Protein AF-A0A0G0T907-F1 (afdb_monomer_lite)

Secondary structure (DSSP, 8-state):
-PPPHHHHHHHHHHHHHHTSHHHHHHHHHHHHT-----HHHHHHHHHHHHTTT-------GGGS-SSS--EEEE----HHHHHHHHHHHHHHHHHHSSPPEEEEEESSPEEEEETTEEEEPTTHHHHHHHHHHHTTTTEEEE---TTSTTHHHHHHHHHHHHHHHHHTT-EEEE-S--PEEETTEEEHHHHHHSTHHHHHHHHHHTT--EEEE--

Organism: NCBI:txid1618562

Radius of gyration: 17.41 Å; chains: 1; bounding box: 42×45×50 Å

pLDDT: mean 77.8, std 14.76, range [32.72, 93.94]

InterPro domains:
  IPR002123 Phospholipid/glycerol acyltransferase [PF01553] (55-215)

Foldseek 3Di:
DDDPPVVVCVVVVVVLVVVQVLSVVLVVCLVVLHFDDALLVSLVSSCVSSVVPDDDDFPPLVVQDAQFAFEEEEADDDPVNVVNNVSVVQNSNVVSYVAGAAEEDEQADWDPPDVPQTDGDPPRNVSSVSVCRNNVVRYQYAHDHPPDPCHPVSNVVSVVVCVVSNVVRHYYYYYQPQQDDDPNHRDPVNSLCTDPNVVVVVRVVVVGDYHYGYD

Structure (mmCIF, N/CA/C/O backbone):
data_AF-A0A0G0T907-F1
#
_entry.id   AF-A0A0G0T907-F1
#
loop_
_atom_site.group_PDB
_atom_site.id
_atom_site.type_symbol
_atom_site.label_atom_id
_atom_site.label_alt_id
_atom_site.label_comp_id
_atom_site.label_asym_id
_atom_site.label_entity_id
_atom_site.label_seq_id
_atom_site.pdbx_PDB_ins_code
_atom_site.Cartn_x
_atom_site.Cartn_y
_atom_site.Cartn_z
_atom_site.occupancy
_atom_site.B_iso_or_equiv
_atom_site.auth_seq_id
_atom_site.auth_comp_id
_atom_site.auth_asym_id
_atom_site.auth_atom_id
_atom_site.pdbx_PDB_model_num
ATOM 1 N N . MET A 1 1 ? 0.680 1.982 -31.518 1.00 34.12 1 MET A N 1
ATOM 2 C CA . MET A 1 1 ? 0.062 1.130 -30.479 1.00 34.12 1 MET A CA 1
ATOM 3 C C . MET A 1 1 ? -1.134 1.874 -29.913 1.00 34.12 1 MET A C 1
ATOM 5 O O . MET A 1 1 ? -0.950 3.032 -29.550 1.00 34.12 1 MET A O 1
ATOM 9 N N . PRO A 1 2 ? -2.342 1.293 -29.895 1.00 32.72 2 PRO A N 1
ATOM 10 C CA . PRO A 1 2 ? -3.467 1.926 -29.219 1.00 32.72 2 PRO A CA 1
ATOM 11 C C . PRO A 1 2 ? -3.170 1.978 -27.713 1.00 32.72 2 PRO A C 1
ATOM 13 O O . PRO A 1 2 ? -2.747 0.982 -27.131 1.00 32.72 2 PRO A O 1
ATOM 16 N N . LEU A 1 3 ? -3.332 3.157 -27.109 1.00 33.41 3 LEU A N 1
ATOM 17 C CA . LEU A 1 3 ? -3.261 3.349 -25.657 1.00 33.41 3 LEU A CA 1
ATOM 18 C C . LEU A 1 3 ? -4.287 2.426 -24.980 1.00 33.41 3 LEU A C 1
ATOM 20 O O . LEU A 1 3 ? -5.381 2.243 -25.527 1.00 33.41 3 LEU A O 1
ATOM 24 N N . SER A 1 4 ? -3.938 1.838 -23.828 1.00 41.56 4 SER A N 1
ATOM 25 C CA . SER A 1 4 ? -4.842 0.919 -23.128 1.00 41.56 4 SER A CA 1
ATOM 26 C C . SER A 1 4 ? -6.176 1.616 -22.800 1.00 41.56 4 SER A C 1
ATOM 28 O O . SER A 1 4 ? -6.207 2.845 -22.649 1.00 41.56 4 SER A O 1
ATOM 30 N N . PRO A 1 5 ? -7.297 0.876 -22.729 1.00 47.75 5 PRO A N 1
ATOM 31 C CA . PRO A 1 5 ? -8.611 1.449 -22.442 1.00 47.75 5 PRO A CA 1
ATOM 32 C C . PRO A 1 5 ? -8.628 2.308 -21.171 1.00 47.75 5 PRO A C 1
ATOM 34 O O . PRO A 1 5 ? -9.303 3.336 -21.157 1.00 47.75 5 PRO A O 1
ATOM 37 N N . GLU A 1 6 ? -7.824 1.960 -20.159 1.00 42.72 6 GLU A N 1
ATOM 38 C CA . GLU A 1 6 ? -7.712 2.728 -18.915 1.00 42.72 6 GLU A CA 1
ATOM 39 C C . GLU A 1 6 ? -7.133 4.135 -19.132 1.00 42.72 6 GLU A C 1
ATOM 41 O O . GLU A 1 6 ? -7.481 5.070 -18.420 1.00 42.72 6 GLU A O 1
ATOM 46 N N . ILE A 1 7 ? -6.292 4.345 -20.150 1.00 46.47 7 ILE A N 1
ATOM 47 C CA . ILE A 1 7 ? -5.737 5.675 -20.447 1.00 46.47 7 ILE A CA 1
ATOM 48 C C . ILE A 1 7 ? -6.830 6.622 -20.959 1.00 46.47 7 ILE A C 1
ATOM 50 O O . ILE A 1 7 ? -6.779 7.827 -20.707 1.00 46.47 7 ILE A O 1
ATOM 54 N N . LYS A 1 8 ? -7.861 6.090 -21.628 1.00 47.00 8 LYS A N 1
ATOM 55 C CA . LYS A 1 8 ? -9.007 6.884 -22.099 1.00 47.00 8 LYS A CA 1
ATOM 56 C C . LYS A 1 8 ? -9.921 7.332 -20.959 1.00 47.00 8 LYS A C 1
ATOM 58 O O . LYS A 1 8 ? -10.612 8.333 -21.119 1.00 47.00 8 LYS A O 1
ATOM 63 N N . THR A 1 9 ? -9.912 6.631 -19.824 1.00 51.56 9 THR A N 1
ATOM 64 C CA . THR A 1 9 ? -10.692 6.981 -18.627 1.00 51.56 9 THR A CA 1
ATOM 65 C C . THR A 1 9 ? -9.921 7.879 -17.661 1.00 51.56 9 THR A C 1
ATOM 67 O O . THR A 1 9 ? -10.526 8.463 -16.766 1.00 51.56 9 THR A O 1
ATOM 70 N N . ILE A 1 10 ? -8.607 8.067 -17.852 1.00 51.22 10 ILE A N 1
ATOM 71 C CA . ILE A 1 10 ? -7.800 8.984 -17.029 1.00 51.22 10 ILE A CA 1
ATOM 72 C C . ILE A 1 10 ? -8.405 10.397 -16.989 1.00 51.22 10 ILE A C 1
ATOM 74 O O . ILE A 1 10 ? -8.544 10.923 -15.889 1.00 51.22 10 ILE A O 1
ATOM 78 N N . PRO A 1 11 ? -8.828 11.026 -18.105 1.00 50.7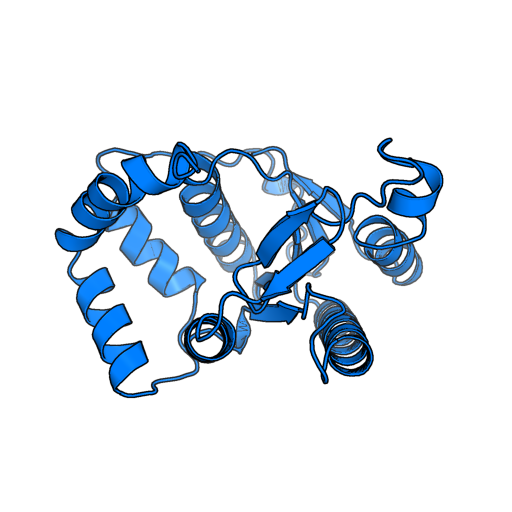5 11 PRO A N 1
ATOM 79 C CA . PRO A 1 11 ? -9.430 12.356 -18.050 1.00 50.75 11 PRO A CA 1
ATOM 80 C C . PRO A 1 11 ? -10.728 12.410 -17.236 1.00 50.75 11 PRO A C 1
ATOM 82 O O . PRO A 1 11 ? -10.938 13.389 -16.528 1.00 50.75 11 PRO A O 1
ATOM 85 N N . SER A 1 12 ? -11.580 11.378 -17.288 1.00 54.69 12 SER A N 1
ATOM 86 C CA . SER A 1 12 ? -12.822 11.325 -16.501 1.00 54.69 12 SER A CA 1
ATOM 87 C C . SER A 1 12 ? -12.565 11.018 -15.027 1.00 54.69 12 SER A C 1
ATOM 89 O O . SER A 1 12 ? -13.182 11.642 -14.168 1.00 54.69 12 SER A O 1
ATOM 91 N N . MET A 1 13 ? -11.615 10.126 -14.718 1.00 50.38 13 MET A N 1
ATOM 92 C CA . MET A 1 13 ? -11.140 9.907 -13.349 1.00 50.38 13 MET A CA 1
ATOM 93 C C . MET A 1 13 ? -10.575 11.213 -12.786 1.00 50.38 13 MET A C 1
ATOM 95 O O . MET A 1 13 ? -11.031 11.676 -11.745 1.00 50.38 13 MET A O 1
ATOM 99 N N . ILE A 1 14 ? -9.652 11.863 -13.508 1.00 52.97 14 ILE A N 1
ATOM 100 C CA . ILE A 1 14 ? -9.076 13.155 -13.120 1.00 52.97 14 ILE A CA 1
ATOM 101 C C . ILE A 1 14 ? -10.182 14.190 -12.938 1.00 52.97 14 ILE A C 1
ATOM 103 O O . ILE A 1 14 ? -10.171 14.839 -11.908 1.00 52.97 14 ILE A O 1
ATOM 107 N N . ALA A 1 15 ? -11.149 14.312 -13.856 1.00 55.09 15 ALA A N 1
ATOM 108 C CA . ALA A 1 15 ? -12.265 15.258 -13.749 1.00 55.09 15 ALA A CA 1
ATOM 109 C C . ALA A 1 15 ? -13.140 15.038 -12.500 1.00 55.09 15 ALA A C 1
ATOM 111 O O . ALA A 1 15 ? -13.595 16.010 -11.890 1.00 55.09 15 ALA A O 1
ATOM 112 N N . ASN A 1 16 ? -13.347 13.781 -12.096 1.00 50.75 16 ASN A N 1
ATOM 113 C CA . ASN A 1 16 ? -14.024 13.443 -10.841 1.00 50.75 16 ASN A CA 1
ATOM 114 C C . ASN A 1 16 ? -13.186 13.856 -9.618 1.00 50.75 16 ASN A C 1
ATOM 116 O O . ASN A 1 16 ? -13.746 14.300 -8.618 1.00 50.75 16 ASN A O 1
ATOM 120 N N . PHE A 1 17 ? -11.856 13.791 -9.721 1.00 48.91 17 PHE A N 1
ATOM 121 C CA . PHE A 1 17 ? -10.921 14.253 -8.694 1.00 48.91 17 PHE A CA 1
ATOM 122 C C . PHE A 1 17 ? -10.687 15.786 -8.709 1.00 48.91 17 PHE A C 1
ATOM 124 O O . PHE A 1 17 ? -10.488 16.378 -7.657 1.00 48.91 17 PHE A O 1
ATOM 131 N N . THR A 1 18 ? -10.773 16.505 -9.836 1.00 47.31 18 THR A N 1
ATOM 132 C CA . THR A 1 18 ? -10.508 17.964 -9.883 1.00 47.31 18 THR A CA 1
ATOM 133 C C . THR A 1 18 ? -11.593 18.817 -9.227 1.00 47.31 18 THR A C 1
ATOM 135 O O . THR A 1 18 ? -11.327 19.966 -8.884 1.00 47.31 18 THR A O 1
ATOM 138 N N . ARG A 1 19 ? -12.808 18.287 -9.026 1.00 52.12 19 ARG A N 1
ATOM 139 C CA . ARG A 1 19 ? -13.873 18.968 -8.259 1.00 52.12 19 ARG A CA 1
ATOM 140 C C . ARG A 1 19 ? -13.694 18.851 -6.739 1.00 52.12 19 ARG A C 1
ATOM 142 O O . ARG A 1 19 ? -14.415 19.511 -5.993 1.00 52.12 19 ARG A O 1
ATOM 149 N N . ALA A 1 20 ? -12.735 18.043 -6.301 1.00 52.41 20 ALA A N 1
ATOM 150 C CA . ALA A 1 20 ? -12.392 17.768 -4.917 1.00 52.41 20 ALA A CA 1
ATOM 151 C C . ALA A 1 20 ? -11.194 18.645 -4.503 1.00 52.41 20 ALA A C 1
ATOM 153 O O . ALA A 1 20 ? -10.086 18.502 -5.024 1.00 52.41 20 ALA A O 1
ATOM 154 N N . GLY A 1 21 ? -11.395 19.587 -3.576 1.00 64.56 21 GLY A N 1
ATOM 155 C CA . GLY A 1 21 ? -10.334 20.492 -3.107 1.00 64.56 21 GLY A CA 1
ATOM 156 C C . GLY A 1 21 ? -9.110 19.751 -2.550 1.00 64.56 21 GLY A C 1
ATOM 157 O O . GLY A 1 21 ? -7.987 20.256 -2.628 1.00 64.56 21 GLY A O 1
ATOM 158 N N . LEU A 1 22 ? -9.301 18.516 -2.071 1.00 75.81 22 LEU A N 1
ATOM 159 C CA . LEU A 1 22 ? -8.224 17.655 -1.601 1.00 75.81 22 LEU A CA 1
ATOM 160 C C . LEU A 1 22 ? -7.278 17.205 -2.720 1.00 75.81 22 LEU A C 1
ATOM 162 O O . LEU A 1 22 ? -6.080 17.123 -2.487 1.00 75.81 22 LEU A O 1
ATOM 166 N N . THR A 1 23 ? -7.737 16.971 -3.951 1.00 73.75 23 THR A N 1
ATOM 167 C CA . THR A 1 23 ? -6.822 16.591 -5.043 1.00 73.75 23 THR A CA 1
ATOM 168 C C . THR A 1 23 ? -5.821 17.705 -5.341 1.00 73.75 23 THR A C 1
ATOM 170 O O . THR A 1 23 ? -4.632 17.434 -5.512 1.00 73.75 23 THR A O 1
ATOM 173 N N . PHE A 1 24 ? -6.265 18.964 -5.327 1.00 76.88 24 PHE A N 1
ATOM 174 C CA . PHE A 1 24 ? -5.368 20.110 -5.475 1.00 76.88 24 PHE A CA 1
ATOM 175 C C . PHE A 1 24 ? -4.410 20.242 -4.281 1.00 76.88 24 PHE A C 1
ATOM 177 O O . PHE A 1 24 ? -3.219 20.487 -4.469 1.00 76.88 24 PHE A O 1
ATOM 184 N N . GLU A 1 25 ? -4.894 20.010 -3.056 1.00 83.56 25 GLU A N 1
ATOM 185 C CA . GLU A 1 25 ? -4.054 19.957 -1.852 1.00 83.56 25 GLU A CA 1
ATOM 186 C C . GLU A 1 25 ? -2.967 18.874 -1.964 1.00 83.56 25 GLU A C 1
ATOM 188 O O . GLU A 1 25 ? -1.803 19.155 -1.688 1.00 83.56 25 GLU A O 1
ATOM 193 N N . LEU A 1 26 ? -3.312 17.671 -2.436 1.00 84.44 26 LEU A N 1
ATOM 194 C CA . LEU A 1 26 ? -2.370 16.567 -2.637 1.00 84.44 26 LEU A CA 1
ATOM 195 C C . LEU A 1 26 ? -1.340 16.886 -3.723 1.00 84.44 26 LEU A C 1
ATOM 197 O O . LEU A 1 26 ? -0.150 16.648 -3.525 1.00 84.44 26 LEU A O 1
ATOM 201 N N . ILE A 1 27 ? -1.756 17.475 -4.847 1.00 82.81 27 ILE A N 1
ATOM 202 C CA . ILE A 1 27 ? -0.834 17.915 -5.906 1.00 82.81 27 ILE A CA 1
ATOM 203 C C . ILE A 1 27 ? 0.139 18.974 -5.371 1.00 82.81 27 ILE A C 1
ATOM 205 O O . ILE A 1 27 ? 1.349 18.891 -5.611 1.00 82.81 27 ILE A O 1
ATOM 209 N N . ASN A 1 28 ? -0.357 19.944 -4.601 1.00 83.62 28 ASN A N 1
ATOM 210 C CA . ASN A 1 28 ? 0.485 20.958 -3.969 1.00 83.62 28 ASN A CA 1
ATOM 211 C C . ASN A 1 28 ? 1.437 20.343 -2.943 1.00 83.62 28 ASN A C 1
ATOM 213 O O . ASN A 1 28 ? 2.614 20.694 -2.923 1.00 83.62 28 ASN A O 1
ATOM 217 N N . ALA A 1 29 ? 0.967 19.388 -2.143 1.00 86.44 29 ALA A N 1
ATOM 218 C CA . ALA A 1 29 ? 1.785 18.667 -1.178 1.00 86.44 29 ALA A CA 1
ATOM 219 C C . ALA A 1 29 ? 2.931 17.906 -1.863 1.00 86.44 29 ALA A C 1
ATOM 221 O O . ALA A 1 29 ? 4.090 18.026 -1.461 1.00 86.44 29 ALA A O 1
ATOM 222 N N . LEU A 1 30 ? 2.643 17.210 -2.970 1.00 85.31 30 LEU A N 1
ATOM 223 C CA . LEU A 1 30 ? 3.655 16.544 -3.799 1.00 85.31 30 LEU A CA 1
ATOM 224 C C . LEU A 1 30 ? 4.658 17.532 -4.410 1.00 85.31 30 LEU A C 1
ATOM 226 O O . LEU A 1 30 ? 5.846 17.219 -4.522 1.00 85.31 30 LEU A O 1
ATOM 230 N N . THR A 1 31 ? 4.190 18.719 -4.802 1.00 84.38 31 THR A N 1
ATOM 231 C CA . THR A 1 31 ? 5.023 19.781 -5.386 1.00 84.38 31 THR A CA 1
ATOM 232 C C . THR A 1 31 ? 5.945 20.409 -4.340 1.00 84.38 31 THR A C 1
ATOM 234 O O . THR A 1 31 ? 7.120 20.639 -4.622 1.00 84.38 31 THR A O 1
ATOM 237 N N . ARG A 1 32 ? 5.442 20.613 -3.115 1.00 88.19 32 ARG A N 1
ATOM 238 C CA . ARG A 1 32 ? 6.190 21.135 -1.959 1.00 88.19 32 ARG A CA 1
ATOM 239 C C . ARG A 1 32 ? 7.096 20.097 -1.291 1.00 88.19 32 ARG A C 1
ATOM 241 O O . ARG A 1 32 ? 7.931 20.467 -0.473 1.00 88.19 32 ARG A O 1
ATOM 248 N N . GLY A 1 33 ? 6.961 18.816 -1.642 1.00 86.94 33 GLY A N 1
ATOM 249 C CA . GLY A 1 33 ? 7.741 17.734 -1.038 1.00 86.94 33 GLY A CA 1
ATOM 250 C C . GLY A 1 33 ? 7.315 17.405 0.394 1.00 86.94 33 GLY A C 1
ATOM 251 O O . GLY A 1 33 ? 8.146 16.981 1.193 1.00 86.94 33 GLY A O 1
ATOM 252 N N . GLU A 1 34 ? 6.038 17.611 0.723 1.00 91.19 34 GLU A N 1
ATOM 253 C CA . GLU A 1 34 ? 5.469 17.213 2.012 1.00 91.19 34 GLU A CA 1
ATOM 254 C C . GLU A 1 34 ? 5.563 15.695 2.222 1.00 91.19 34 GLU A C 1
ATOM 256 O O . GLU A 1 34 ? 5.576 14.907 1.273 1.00 91.19 34 GLU A O 1
ATOM 261 N N . THR A 1 35 ? 5.615 15.274 3.486 1.00 93.12 35 THR A N 1
ATOM 262 C CA . THR A 1 35 ? 5.718 13.859 3.865 1.00 93.12 35 THR A CA 1
ATOM 263 C C . THR A 1 35 ? 4.903 13.562 5.117 1.00 93.12 35 THR A C 1
ATOM 265 O O . THR A 1 35 ? 4.603 14.457 5.905 1.00 93.12 35 THR A O 1
ATOM 268 N N . GLY A 1 36 ? 4.568 12.288 5.324 1.00 89.94 36 GLY A N 1
ATOM 269 C CA . GLY A 1 36 ? 4.009 11.805 6.590 1.00 89.94 36 GLY A CA 1
ATOM 270 C C . GLY A 1 36 ? 2.524 12.064 6.807 1.00 89.94 36 GLY A C 1
ATOM 271 O O . GLY A 1 36 ? 2.073 11.985 7.954 1.00 89.94 36 GLY A O 1
ATOM 272 N N . ARG A 1 37 ? 1.780 12.328 5.729 1.00 92.25 37 ARG A N 1
ATOM 273 C CA . ARG A 1 37 ? 0.316 12.356 5.735 1.00 92.25 37 ARG A CA 1
ATOM 274 C C . ARG A 1 37 ? -0.241 10.975 6.074 1.00 92.25 37 ARG A C 1
ATOM 276 O O . ARG A 1 37 ? 0.422 9.950 5.897 1.00 92.25 37 ARG A O 1
ATOM 283 N N . ASP A 1 38 ? -1.469 10.969 6.571 1.00 90.88 38 ASP A N 1
ATOM 284 C CA . ASP A 1 38 ? -2.192 9.760 6.942 1.00 90.88 38 ASP A CA 1
ATOM 285 C C . ASP A 1 38 ? -3.177 9.387 5.833 1.00 90.88 38 ASP A C 1
ATOM 287 O O . ASP A 1 38 ? -4.093 10.145 5.509 1.00 90.88 38 ASP A O 1
ATOM 291 N N . MET A 1 39 ? -2.969 8.215 5.234 1.00 90.69 39 MET A N 1
ATOM 292 C CA . MET A 1 39 ? -3.758 7.771 4.086 1.00 90.69 39 MET A CA 1
ATOM 293 C C . MET A 1 39 ? -5.226 7.517 4.435 1.00 90.69 39 MET A C 1
ATOM 295 O O . MET A 1 39 ? -6.089 7.701 3.582 1.00 90.69 39 MET A O 1
ATOM 299 N N . ALA A 1 40 ? -5.530 7.107 5.667 1.00 89.38 40 ALA A N 1
ATOM 300 C CA . ALA A 1 40 ? -6.906 6.860 6.075 1.00 89.38 40 ALA A CA 1
ATOM 301 C C . ALA A 1 40 ? -7.654 8.178 6.330 1.00 89.38 40 ALA A C 1
ATOM 303 O O . ALA A 1 40 ? -8.812 8.286 5.940 1.00 89.38 40 ALA A O 1
ATOM 304 N N . GLU A 1 41 ? -7.007 9.197 6.909 1.00 89.94 41 GLU A N 1
ATOM 305 C CA . GLU A 1 41 ? -7.614 10.534 7.043 1.00 89.94 41 GLU A CA 1
ATOM 306 C C . GLU A 1 41 ? -7.881 11.179 5.680 1.00 89.94 41 GLU A C 1
ATOM 308 O O . GLU A 1 41 ? -8.991 11.648 5.416 1.00 89.94 41 GLU A O 1
ATOM 313 N N . ASP A 1 42 ? -6.890 11.156 4.785 1.00 90.00 42 ASP A N 1
ATOM 314 C CA . ASP A 1 42 ? -7.080 11.651 3.421 1.00 90.00 42 ASP A CA 1
ATOM 315 C C . ASP A 1 42 ? -8.123 10.807 2.673 1.00 90.00 42 ASP A C 1
ATOM 317 O O . ASP A 1 42 ? -8.958 11.355 1.959 1.00 90.00 42 ASP A O 1
ATOM 321 N N . GLY A 1 43 ? -8.159 9.492 2.903 1.00 87.88 43 GLY A N 1
ATOM 322 C CA . GLY A 1 43 ? -9.184 8.591 2.384 1.00 87.88 43 GLY A CA 1
ATOM 323 C C . GLY A 1 43 ? -10.596 8.966 2.837 1.00 87.88 43 GLY A C 1
ATOM 324 O O . GLY A 1 43 ? -11.493 9.033 2.000 1.00 87.88 43 GLY A O 1
ATOM 325 N N . LYS A 1 44 ? -10.813 9.270 4.128 1.00 87.12 44 LYS A N 1
ATOM 326 C CA . LYS A 1 44 ? -12.122 9.714 4.658 1.00 87.12 44 LYS A CA 1
ATOM 327 C C . LYS A 1 44 ? -12.604 10.972 3.944 1.00 87.12 44 LYS A C 1
ATOM 329 O O . LYS A 1 44 ? -13.770 11.064 3.560 1.00 87.12 44 LYS A O 1
ATOM 334 N N . ARG A 1 45 ? -11.699 11.935 3.752 1.00 86.12 45 ARG A N 1
ATOM 335 C CA . ARG A 1 45 ? -11.984 13.190 3.046 1.00 86.12 45 ARG A CA 1
ATOM 336 C C . ARG A 1 45 ? -12.288 12.938 1.566 1.00 86.12 45 ARG A C 1
ATOM 338 O O . ARG A 1 45 ? -13.331 13.384 1.095 1.00 86.12 45 ARG A O 1
ATOM 345 N N . LEU A 1 46 ? -11.448 12.162 0.874 1.00 81.12 46 LEU A N 1
ATOM 346 C CA . LEU A 1 46 ? -11.648 11.788 -0.531 1.00 81.12 46 LEU A CA 1
ATOM 347 C C . LEU A 1 46 ? -12.979 11.059 -0.733 1.00 81.12 46 LEU A C 1
ATOM 349 O O . LEU A 1 46 ? -13.738 11.434 -1.615 1.00 81.12 46 LEU A O 1
ATOM 353 N N . LEU A 1 47 ? -13.308 10.061 0.092 1.00 78.81 47 LEU A N 1
ATOM 354 C CA . LEU A 1 47 ? -14.563 9.312 -0.032 1.00 78.81 47 LEU A CA 1
ATOM 355 C C . LEU A 1 47 ? -15.797 10.164 0.269 1.00 78.81 47 LEU A C 1
ATOM 357 O O . LEU A 1 47 ? -16.825 9.973 -0.370 1.00 78.81 47 LEU A O 1
ATOM 361 N N . LYS A 1 48 ? -15.719 11.122 1.202 1.00 78.56 48 LYS A N 1
ATOM 362 C CA . LYS A 1 48 ? -16.807 12.083 1.440 1.00 78.56 48 LYS A CA 1
ATOM 363 C C . LYS A 1 48 ? -17.039 12.977 0.220 1.00 78.56 48 LYS A C 1
ATOM 365 O O . LYS A 1 48 ? -18.184 13.274 -0.109 1.00 78.56 48 LYS A O 1
ATOM 370 N N . GLU A 1 49 ? -15.965 13.391 -0.448 1.00 71.44 49 GLU A N 1
ATOM 371 C CA . GLU A 1 49 ? -16.024 14.208 -1.665 1.00 71.44 49 GLU A CA 1
ATOM 372 C C . GLU A 1 49 ? -16.509 13.392 -2.881 1.00 71.44 49 GLU A C 1
ATOM 374 O O . GLU A 1 49 ? -17.350 13.868 -3.642 1.00 71.44 49 GLU A O 1
ATOM 379 N N . LEU A 1 50 ? -16.072 12.132 -3.007 1.00 66.88 50 LEU A N 1
ATOM 380 C CA . LEU A 1 50 ? -16.547 11.155 -4.001 1.00 66.88 50 LEU A CA 1
ATOM 381 C C . LEU A 1 50 ? -17.961 10.620 -3.702 1.00 66.88 50 LEU A C 1
ATOM 383 O O . LEU A 1 50 ? -18.594 10.018 -4.572 1.00 66.88 50 LEU A O 1
ATOM 387 N N . GLY A 1 51 ? -18.463 10.847 -2.484 1.00 55.44 51 GLY A N 1
ATOM 388 C CA . GLY A 1 51 ? -19.667 10.275 -1.866 1.00 55.44 51 GLY A CA 1
ATOM 389 C C . GLY A 1 51 ? -21.006 10.618 -2.520 1.00 55.44 51 GLY A C 1
ATOM 390 O O . GLY A 1 51 ? -22.047 10.476 -1.889 1.00 55.44 51 GLY A O 1
ATOM 391 N N . LYS A 1 52 ? -21.002 11.060 -3.779 1.00 53.69 52 LYS A N 1
ATOM 392 C CA . LYS A 1 52 ? -22.195 11.143 -4.627 1.00 53.69 52 LYS A CA 1
ATOM 393 C C . LYS A 1 52 ? -22.213 10.116 -5.767 1.00 53.69 52 LYS A C 1
ATOM 395 O O . LYS A 1 52 ? -23.253 9.984 -6.401 1.00 53.69 52 LYS A O 1
ATOM 400 N N . THR A 1 53 ? -21.120 9.393 -6.038 1.00 52.50 53 THR A N 1
ATOM 401 C CA . THR A 1 53 ? -21.017 8.518 -7.228 1.00 52.50 53 THR A CA 1
ATOM 402 C C . THR A 1 53 ? -20.420 7.128 -6.991 1.00 52.50 53 THR A C 1
ATOM 404 O O . THR A 1 53 ? -20.606 6.262 -7.837 1.00 52.50 53 THR A O 1
ATOM 407 N N . SER A 1 54 ? -19.732 6.874 -5.873 1.00 56.56 54 SER A N 1
ATOM 408 C CA . SER A 1 54 ? -19.085 5.576 -5.613 1.00 56.56 54 SER A CA 1
ATOM 409 C C . SER A 1 54 ? -19.225 5.164 -4.146 1.00 56.56 54 SER A C 1
ATOM 411 O O . SER A 1 54 ? -18.432 5.581 -3.299 1.00 56.56 54 SER A O 1
ATOM 413 N N . HIS A 1 55 ? -20.232 4.349 -3.832 1.00 64.81 55 HIS A N 1
ATOM 414 C CA . HIS A 1 55 ? -20.330 3.677 -2.537 1.00 64.81 55 HIS A CA 1
ATOM 415 C C . HIS A 1 55 ? -19.765 2.265 -2.664 1.00 64.81 55 HIS A C 1
ATOM 417 O O . HIS A 1 55 ? -20.368 1.414 -3.310 1.00 64.81 55 HIS A O 1
ATOM 423 N N . VAL A 1 56 ? -18.598 2.034 -2.057 1.00 76.88 56 VAL A N 1
ATOM 424 C CA . VAL A 1 56 ? -18.089 0.683 -1.811 1.00 76.88 56 VAL A CA 1
ATOM 425 C C . VAL A 1 56 ? -18.403 0.328 -0.368 1.00 76.88 56 VAL A C 1
ATOM 427 O O . VAL A 1 56 ? -17.961 1.007 0.559 1.00 76.88 56 VAL A O 1
ATOM 430 N N . GLU A 1 57 ? -19.179 -0.732 -0.184 1.00 82.19 57 GLU A N 1
ATOM 431 C CA . GLU A 1 57 ? -19.447 -1.318 1.122 1.00 82.19 57 GLU A CA 1
ATOM 432 C C . GLU A 1 57 ? -18.534 -2.530 1.325 1.00 82.19 57 GLU A C 1
ATOM 434 O O . GLU A 1 57 ? -18.422 -3.387 0.450 1.00 82.19 57 GLU A O 1
ATOM 439 N N . ILE A 1 58 ? -17.857 -2.587 2.473 1.00 84.44 58 ILE A N 1
ATOM 440 C CA . ILE A 1 58 ? -17.009 -3.722 2.852 1.00 84.44 58 ILE A CA 1
ATOM 441 C C . ILE A 1 58 ? -17.720 -4.493 3.956 1.00 84.44 58 ILE A C 1
ATOM 443 O O . ILE A 1 58 ? -17.891 -3.979 5.064 1.00 84.44 58 ILE A O 1
ATOM 447 N N . ASN A 1 59 ? -18.088 -5.730 3.638 1.00 87.94 59 ASN A N 1
ATOM 448 C CA . ASN A 1 59 ? -18.679 -6.690 4.563 1.00 87.94 59 ASN A CA 1
ATOM 449 C C . ASN A 1 59 ? -17.599 -7.584 5.191 1.00 87.94 59 ASN A C 1
ATOM 451 O O . ASN A 1 59 ? -16.492 -7.694 4.663 1.00 87.94 59 ASN A O 1
ATOM 455 N N . GLY A 1 60 ? -17.918 -8.240 6.310 1.00 87.38 60 GLY A N 1
ATOM 456 C CA . GLY A 1 60 ? -17.002 -9.180 6.961 1.00 87.38 60 GLY A CA 1
ATOM 457 C C . GLY A 1 60 ? -15.927 -8.522 7.831 1.00 87.38 60 GLY A C 1
ATOM 458 O O . GLY A 1 60 ? -14.921 -9.162 8.145 1.00 87.38 60 GLY A O 1
ATOM 459 N N . THR A 1 61 ? -16.095 -7.250 8.205 1.00 87.50 61 THR A N 1
ATOM 460 C CA . THR A 1 61 ? -15.118 -6.497 9.010 1.00 87.50 61 THR A CA 1
ATOM 461 C C . THR A 1 61 ? -14.983 -7.024 10.436 1.00 87.50 61 THR A C 1
ATOM 463 O O . THR A 1 61 ? -13.954 -6.808 11.068 1.00 87.50 61 THR A O 1
ATOM 466 N N . GLU A 1 62 ? -15.965 -7.779 10.927 1.00 88.19 62 GLU A N 1
ATOM 467 C CA . GLU A 1 62 ? -15.903 -8.523 12.183 1.00 88.19 62 GLU A CA 1
ATOM 468 C C . GLU A 1 62 ? -14.795 -9.587 12.206 1.00 88.19 62 GLU A C 1
ATOM 470 O O . GLU A 1 62 ? -14.346 -9.972 13.284 1.00 88.19 62 GLU A O 1
ATOM 475 N N . ASN A 1 63 ? -14.313 -10.018 11.033 1.00 87.12 63 ASN A N 1
ATOM 476 C CA . ASN A 1 63 ? -13.196 -10.955 10.903 1.00 87.12 63 ASN A CA 1
ATOM 477 C C . ASN A 1 63 ? -11.825 -10.267 11.009 1.00 87.12 63 ASN A C 1
ATOM 479 O O . ASN A 1 63 ? -10.805 -10.952 11.062 1.00 87.12 63 ASN A O 1
ATOM 483 N N . ILE A 1 64 ? -11.776 -8.929 11.028 1.00 87.12 64 ILE A N 1
ATOM 484 C CA . ILE A 1 64 ? -10.536 -8.172 11.211 1.00 87.12 64 ILE A CA 1
ATOM 485 C C . ILE A 1 64 ? -10.197 -8.163 12.713 1.00 87.12 64 ILE A C 1
ATOM 487 O O . ILE A 1 64 ? -10.979 -7.640 13.512 1.00 87.12 64 ILE A O 1
ATOM 491 N N . PRO A 1 65 ? -9.042 -8.715 13.129 1.00 84.75 65 PRO A N 1
ATOM 492 C CA . PRO A 1 65 ? -8.645 -8.696 14.530 1.00 84.75 65 PRO A CA 1
ATOM 493 C C . PRO A 1 65 ? -8.454 -7.265 15.045 1.00 84.75 65 PRO A C 1
ATOM 495 O O . PRO A 1 65 ? -7.894 -6.407 14.365 1.00 84.75 65 PRO A O 1
ATOM 498 N N . LYS A 1 66 ? -8.915 -7.016 16.275 1.00 83.12 66 LYS A N 1
ATOM 499 C CA . LYS A 1 66 ? -8.888 -5.684 16.907 1.00 83.12 66 LYS A CA 1
ATOM 500 C C . LYS A 1 66 ? -7.562 -5.373 17.597 1.00 83.12 66 LYS A C 1
ATOM 502 O O . LYS A 1 66 ? -7.113 -4.229 17.599 1.00 83.12 66 LYS A O 1
ATOM 507 N N . ASP A 1 67 ? -6.949 -6.408 18.164 1.00 81.25 67 ASP A N 1
ATOM 508 C CA . ASP A 1 67 ? -5.778 -6.298 19.041 1.00 81.25 67 ASP A CA 1
ATOM 509 C C . ASP A 1 67 ? -4.486 -6.803 18.383 1.00 81.25 67 ASP A C 1
ATOM 511 O O . ASP A 1 67 ? -3.409 -6.735 18.975 1.00 81.25 67 ASP A O 1
ATOM 515 N N . SER A 1 68 ? -4.578 -7.320 17.157 1.00 83.19 68 SER A N 1
ATOM 516 C CA . SER A 1 68 ? -3.438 -7.813 16.395 1.00 83.19 68 SER A CA 1
ATOM 517 C C . SER A 1 68 ? -3.554 -7.449 14.919 1.00 83.19 68 SER A C 1
ATOM 519 O O . SER A 1 68 ? -4.637 -7.416 14.340 1.00 83.19 68 SER A O 1
ATOM 521 N N . GLY A 1 69 ? -2.406 -7.171 14.308 1.00 87.25 69 GLY A N 1
ATOM 522 C CA . GLY A 1 69 ? -2.298 -7.004 12.866 1.00 87.25 69 GLY A CA 1
ATOM 523 C C . GLY A 1 69 ? -2.425 -8.329 12.123 1.00 87.25 69 GLY A C 1
ATOM 524 O O . GLY A 1 69 ? -2.549 -9.406 12.708 1.00 87.25 69 GLY A O 1
ATOM 525 N N . GLY A 1 70 ? -2.339 -8.256 10.803 1.00 91.06 70 GLY A N 1
ATOM 526 C CA . GLY A 1 70 ? -2.464 -9.417 9.935 1.00 91.06 70 GLY A CA 1
ATOM 527 C C . GLY A 1 70 ? -2.051 -9.117 8.505 1.00 91.06 70 GLY A C 1
ATOM 528 O O . GLY A 1 70 ? -1.749 -7.978 8.141 1.00 91.06 70 GLY A O 1
ATOM 529 N N . LEU A 1 71 ? -2.040 -10.159 7.683 1.00 91.25 71 LEU A N 1
ATOM 530 C CA . LEU A 1 71 ? -1.863 -10.022 6.245 1.00 91.25 71 LEU A CA 1
ATOM 531 C C . LEU A 1 71 ? -3.241 -9.953 5.589 1.00 91.25 71 LEU A C 1
ATOM 533 O O . LEU A 1 71 ? -4.016 -10.897 5.698 1.00 91.25 71 LEU A O 1
ATOM 537 N N . ILE A 1 72 ? -3.536 -8.869 4.884 1.00 90.38 72 ILE A N 1
ATOM 538 C CA . ILE A 1 72 ? -4.718 -8.781 4.030 1.00 90.38 72 ILE A CA 1
ATOM 539 C C . ILE A 1 72 ? -4.278 -9.000 2.590 1.00 90.38 72 ILE A C 1
ATOM 541 O O . ILE A 1 72 ? -3.436 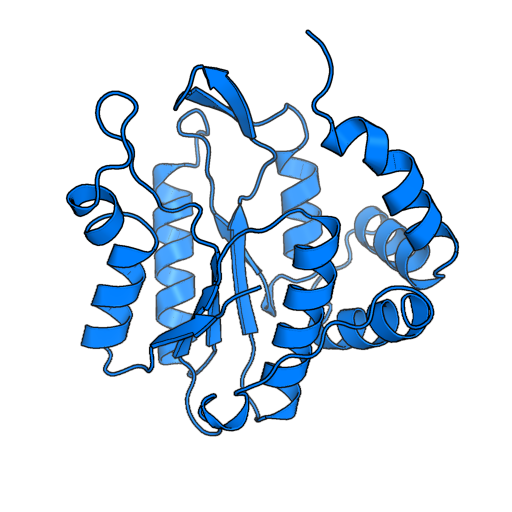-8.265 2.070 1.00 90.38 72 ILE A O 1
ATOM 545 N N . VAL A 1 73 ? -4.862 -10.005 1.951 1.00 86.75 73 VAL A N 1
ATOM 546 C CA . VAL A 1 73 ? -4.635 -10.311 0.539 1.00 86.75 73 VAL A CA 1
ATOM 547 C C . VAL A 1 73 ? -5.918 -9.982 -0.201 1.00 86.75 73 VAL A C 1
ATOM 549 O O . VAL A 1 73 ? -6.927 -10.640 0.018 1.00 86.75 73 VAL A O 1
ATOM 552 N N . PHE A 1 74 ? -5.898 -8.961 -1.048 1.00 84.56 74 PHE A N 1
ATOM 553 C CA . PHE A 1 74 ? -7.064 -8.574 -1.847 1.00 84.56 74 PHE A CA 1
ATOM 554 C C . PHE A 1 74 ? -6.835 -8.895 -3.322 1.00 84.56 74 PHE A C 1
ATOM 556 O O . PHE A 1 74 ? -5.680 -9.044 -3.689 1.00 84.56 74 PHE A O 1
ATOM 563 N N . ASN A 1 75 ? -7.877 -9.022 -4.152 1.00 78.38 75 ASN A N 1
ATOM 564 C CA . ASN A 1 75 ? -7.785 -9.106 -5.625 1.00 78.38 75 ASN A CA 1
ATOM 565 C C . ASN A 1 75 ? -7.621 -7.722 -6.282 1.00 78.38 75 ASN A C 1
ATOM 567 O O . ASN A 1 75 ? -7.937 -6.707 -5.674 1.00 78.38 75 ASN A O 1
ATOM 571 N N . HIS A 1 76 ? -7.118 -7.665 -7.521 1.00 74.38 76 HIS A N 1
ATOM 572 C CA . HIS A 1 76 ? -6.916 -6.406 -8.257 1.00 74.38 76 HIS A CA 1
ATOM 573 C C . HIS A 1 76 ? -7.974 -6.235 -9.368 1.00 74.38 76 HIS A C 1
ATOM 575 O O . HIS A 1 76 ? -7.693 -6.560 -10.523 1.00 74.38 76 HIS A O 1
ATOM 581 N N . PRO A 1 77 ? -9.202 -5.764 -9.067 1.00 67.50 77 PRO A N 1
ATOM 582 C CA . PRO A 1 77 ? -10.178 -5.431 -10.103 1.00 67.50 77 PRO A CA 1
ATOM 583 C C . PRO A 1 77 ? -9.768 -4.149 -10.853 1.00 67.50 77 PRO A C 1
ATOM 585 O O . PRO A 1 77 ? -8.684 -3.594 -10.644 1.00 67.50 77 PRO A O 1
ATOM 588 N N . ASN A 1 78 ? -10.643 -3.652 -11.730 1.00 69.00 78 ASN A N 1
ATOM 589 C CA . ASN A 1 78 ? -10.423 -2.391 -12.440 1.00 69.00 78 ASN A CA 1
ATOM 590 C C . ASN A 1 78 ? -10.247 -1.208 -11.465 1.00 69.00 78 ASN A C 1
ATOM 592 O O . ASN A 1 78 ? -10.867 -1.154 -10.399 1.00 69.00 78 ASN A O 1
ATOM 596 N N . MET A 1 79 ? -9.435 -0.223 -11.867 1.00 67.81 79 MET A N 1
ATOM 597 C CA . MET A 1 79 ? -9.008 0.907 -11.023 1.00 67.81 79 MET A CA 1
ATOM 598 C C . MET A 1 79 ? -10.160 1.731 -10.425 1.00 67.81 79 MET A C 1
ATOM 600 O O . MET A 1 79 ? -10.029 2.218 -9.301 1.00 67.81 79 MET A O 1
ATOM 604 N N . ASP A 1 80 ? -11.283 1.851 -11.143 1.00 68.94 80 ASP A N 1
ATOM 605 C CA . ASP A 1 80 ? -12.473 2.596 -10.700 1.00 68.94 80 ASP A CA 1
ATOM 606 C C . ASP A 1 80 ? -13.095 2.027 -9.419 1.00 68.94 80 ASP A C 1
ATOM 608 O O . ASP A 1 80 ? -13.654 2.773 -8.617 1.00 68.94 80 ASP A O 1
ATOM 612 N N . VAL A 1 81 ? -12.983 0.713 -9.212 1.00 74.31 81 VAL A N 1
ATOM 613 C CA . VAL A 1 81 ? -13.487 0.026 -8.013 1.00 74.31 81 VAL A CA 1
ATOM 614 C C . VAL A 1 81 ? -12.372 -0.135 -6.987 1.00 74.31 81 VAL A C 1
ATOM 616 O O . VAL A 1 81 ? -12.590 0.067 -5.791 1.00 74.31 81 VAL A O 1
ATOM 619 N N . LEU A 1 82 ? -11.157 -0.436 -7.454 1.00 79.94 82 LEU A N 1
ATOM 620 C CA . LEU A 1 82 ? -10.021 -0.709 -6.587 1.00 79.94 82 LEU A CA 1
ATOM 621 C C . LEU A 1 82 ? -9.684 0.469 -5.668 1.00 79.94 82 LEU A C 1
ATOM 623 O O . LEU A 1 82 ? -9.503 0.265 -4.471 1.00 79.94 82 LEU A O 1
ATOM 627 N N . VAL A 1 83 ? -9.591 1.694 -6.199 1.00 79.75 83 VAL A N 1
ATOM 628 C CA . VAL A 1 83 ? -9.165 2.852 -5.394 1.00 79.75 83 VAL A CA 1
ATOM 629 C C . VAL A 1 83 ? -10.178 3.172 -4.284 1.00 79.75 83 VAL A C 1
ATOM 631 O O . VAL A 1 83 ? -9.758 3.248 -3.125 1.00 79.75 83 VAL A O 1
ATOM 634 N N . PRO A 1 84 ? -11.494 3.304 -4.557 1.00 80.75 84 PRO A N 1
ATOM 635 C CA . PRO A 1 84 ? -12.479 3.513 -3.496 1.00 80.75 84 PRO A CA 1
ATOM 636 C C . PRO A 1 84 ? -12.538 2.362 -2.485 1.00 80.75 84 PRO A C 1
ATOM 638 O O . PRO A 1 84 ? -12.629 2.616 -1.282 1.00 80.75 84 PRO A O 1
ATOM 641 N N . ALA A 1 85 ? -12.444 1.108 -2.940 1.00 86.06 85 ALA A N 1
ATOM 642 C CA . ALA A 1 85 ? -12.458 -0.056 -2.058 1.00 86.06 85 ALA A CA 1
ATOM 643 C C . ALA A 1 85 ? -11.241 -0.097 -1.133 1.00 86.06 85 ALA A C 1
ATOM 645 O O . ALA A 1 85 ? -11.377 -0.274 0.076 1.00 86.06 85 ALA A O 1
ATOM 646 N N . PHE A 1 86 ? -10.052 0.144 -1.682 1.00 85.94 86 PHE A N 1
ATOM 647 C CA . PHE A 1 86 ? -8.813 0.214 -0.922 1.00 85.94 86 PHE A CA 1
ATOM 648 C C . PHE A 1 86 ? -8.854 1.322 0.137 1.00 85.94 86 PHE A C 1
ATOM 650 O O . PHE A 1 86 ? -8.540 1.074 1.302 1.00 85.94 86 PHE A O 1
ATOM 657 N N . LEU A 1 87 ? -9.278 2.535 -0.237 1.00 87.00 87 LEU A N 1
ATOM 658 C CA . LEU A 1 87 ? -9.415 3.641 0.713 1.00 87.00 87 LEU A CA 1
ATOM 659 C C . LEU A 1 87 ? -10.418 3.291 1.818 1.00 87.00 87 LEU A C 1
ATOM 661 O O . LEU A 1 87 ? -10.133 3.508 2.994 1.00 87.00 87 LEU A O 1
ATOM 665 N N . THR A 1 88 ? -11.551 2.683 1.459 1.00 88.81 88 THR A N 1
ATOM 666 C CA . THR A 1 88 ? -12.556 2.223 2.428 1.00 88.81 88 THR A CA 1
ATOM 667 C C . THR A 1 88 ? -11.965 1.188 3.384 1.00 88.81 88 THR A C 1
ATOM 669 O O . THR A 1 88 ? -12.156 1.290 4.594 1.00 88.81 88 THR A O 1
ATOM 672 N N . LEU A 1 89 ? -11.184 0.232 2.879 1.00 88.62 89 LEU A N 1
ATOM 673 C CA . LEU A 1 89 ? -10.537 -0.796 3.690 1.00 88.62 89 LEU A CA 1
ATOM 674 C C . LEU A 1 89 ? -9.532 -0.191 4.678 1.00 88.62 89 LEU A C 1
ATOM 676 O O . LEU A 1 89 ? -9.560 -0.522 5.861 1.00 88.62 89 LEU A O 1
ATOM 680 N N . MET A 1 90 ? -8.690 0.739 4.223 1.00 89.31 90 MET A N 1
ATOM 681 C CA . MET A 1 90 ? -7.727 1.447 5.078 1.00 89.31 90 MET A CA 1
ATOM 682 C C . MET A 1 90 ? -8.414 2.214 6.212 1.00 89.31 90 MET A C 1
ATOM 684 O O . MET A 1 90 ? -7.920 2.231 7.340 1.00 89.31 90 MET A O 1
ATOM 688 N N . ILE A 1 91 ? -9.569 2.817 5.925 1.00 89.56 91 ILE A N 1
ATOM 689 C CA . ILE A 1 91 ? -10.396 3.506 6.918 1.00 89.56 91 ILE A CA 1
ATOM 690 C C . ILE A 1 91 ? -10.959 2.516 7.932 1.00 89.56 91 ILE A C 1
ATOM 692 O O . ILE A 1 91 ? -10.805 2.732 9.130 1.00 89.56 91 ILE A O 1
ATOM 696 N N . LYS A 1 92 ? -11.554 1.410 7.470 1.00 88.56 92 LYS A N 1
ATOM 697 C CA . LYS A 1 92 ? -12.115 0.381 8.356 1.00 88.56 92 LYS A CA 1
ATOM 698 C C . LYS A 1 92 ? -11.048 -0.218 9.271 1.00 88.56 92 L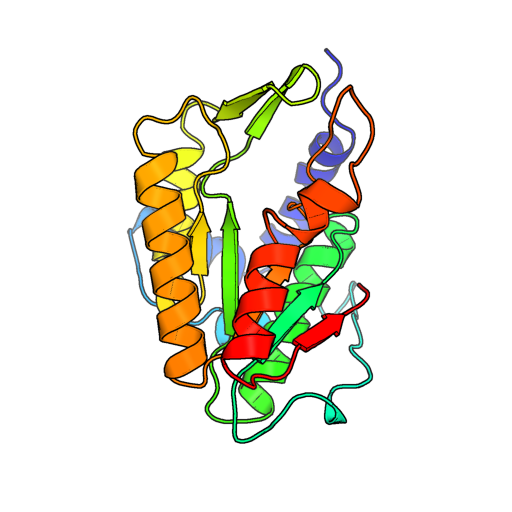YS A C 1
ATOM 700 O O . LYS A 1 92 ? -11.295 -0.333 10.463 1.00 88.56 92 LYS A O 1
ATOM 705 N N . ILE A 1 93 ? -9.855 -0.525 8.754 1.00 88.62 93 ILE A N 1
ATOM 706 C CA . ILE A 1 93 ? -8.729 -1.018 9.567 1.00 88.62 93 ILE A CA 1
ATOM 707 C C . ILE A 1 93 ? -8.390 -0.027 10.685 1.00 88.62 93 ILE A C 1
ATOM 709 O O . ILE A 1 93 ? -8.244 -0.428 11.838 1.00 88.62 93 ILE A O 1
ATOM 713 N N . LYS A 1 94 ? -8.310 1.267 10.354 1.00 88.12 94 LYS A N 1
ATOM 714 C CA . LYS A 1 94 ? -8.006 2.319 11.328 1.00 88.12 94 LYS A CA 1
ATOM 715 C C . LYS A 1 94 ? -9.121 2.527 12.356 1.00 88.12 94 LYS A C 1
ATOM 717 O O . LYS A 1 94 ? -8.833 2.835 13.506 1.00 88.12 94 LYS A O 1
ATOM 722 N N . ASP A 1 95 ? -10.381 2.370 11.960 1.00 87.19 95 ASP A N 1
ATOM 723 C CA . ASP A 1 95 ? -11.527 2.541 12.859 1.00 87.19 95 ASP A CA 1
ATOM 724 C C . ASP A 1 95 ? -11.707 1.341 13.817 1.00 87.19 95 ASP A C 1
ATOM 726 O O . ASP A 1 95 ? -12.279 1.495 14.894 1.00 87.19 95 ASP A O 1
ATOM 730 N N . ILE A 1 96 ? -11.212 0.151 13.452 1.00 80.38 96 ILE A N 1
ATOM 731 C CA . ILE A 1 96 ? -11.356 -1.090 14.237 1.00 80.38 96 ILE A CA 1
ATOM 732 C C . ILE A 1 96 ? -10.359 -1.176 15.410 1.00 80.38 96 ILE A C 1
ATOM 734 O O . ILE A 1 96 ? -10.639 -1.872 16.388 1.00 80.38 96 ILE A O 1
ATOM 738 N N . GLY A 1 97 ? -9.235 -0.447 15.383 1.00 68.00 97 GLY A N 1
ATOM 739 C CA . GLY A 1 97 ? -8.263 -0.466 16.482 1.00 68.00 97 GLY A CA 1
ATOM 740 C C . GLY A 1 97 ? -7.072 0.481 16.306 1.00 68.00 97 GLY A C 1
ATOM 741 O O . GLY A 1 97 ? -7.026 1.301 15.398 1.00 68.00 97 GLY A O 1
ATOM 742 N N . LYS A 1 98 ? -6.050 0.355 17.169 1.00 64.19 98 LYS A N 1
ATOM 743 C CA . LYS A 1 98 ? -4.801 1.161 17.118 1.00 64.19 98 LYS A CA 1
ATOM 744 C C . LYS A 1 98 ? -3.829 0.723 16.008 1.00 64.19 98 LYS A C 1
ATOM 746 O O . LYS A 1 98 ? -2.624 0.948 16.101 1.00 64.19 98 LYS A O 1
ATOM 751 N N . VAL A 1 99 ? -4.349 0.048 14.997 1.00 74.38 99 VAL A N 1
ATOM 752 C CA . VAL A 1 99 ? -3.598 -0.744 14.031 1.00 74.38 99 VAL A CA 1
ATOM 753 C C . VAL A 1 99 ? -3.462 0.047 12.739 1.00 74.38 99 VAL A C 1
ATOM 755 O O . VAL A 1 99 ? -4.460 0.530 12.207 1.00 74.38 99 VAL A O 1
ATOM 758 N N . ASN A 1 100 ? -2.247 0.198 12.206 1.00 84.69 100 ASN A N 1
ATOM 759 C CA . ASN A 1 100 ? -2.075 0.891 10.931 1.00 84.69 100 ASN A CA 1
ATOM 760 C C . ASN A 1 100 ? -2.135 -0.103 9.774 1.00 84.69 100 ASN A C 1
ATOM 762 O O . ASN A 1 100 ? -1.500 -1.155 9.809 1.00 84.69 100 ASN A O 1
ATOM 766 N N . GLY A 1 101 ? -2.843 0.266 8.708 1.00 89.94 101 GLY A N 1
ATOM 767 C CA . GLY A 1 101 ? -2.714 -0.404 7.419 1.00 89.94 101 GLY A CA 1
ATOM 768 C C . GLY A 1 101 ? -1.447 0.053 6.697 1.00 89.94 101 GLY A C 1
ATOM 769 O O . GLY A 1 101 ? -1.170 1.258 6.611 1.00 89.94 101 GLY A O 1
ATOM 770 N N . LYS A 1 102 ? -0.684 -0.902 6.163 1.00 93.00 102 LYS A N 1
ATOM 771 C CA . LYS A 1 102 ? 0.447 -0.659 5.267 1.00 93.00 102 LYS A CA 1
ATOM 772 C C . LYS A 1 102 ? 0.279 -1.414 3.963 1.00 93.00 102 LYS A C 1
ATOM 774 O O . LYS A 1 102 ? 0.292 -2.638 3.946 1.00 93.00 102 LYS A O 1
ATOM 779 N N 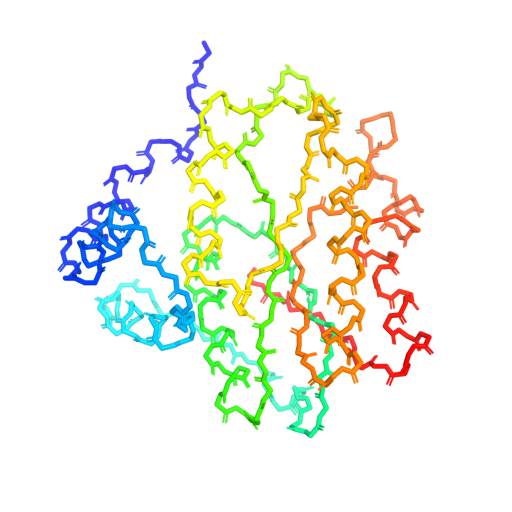. LEU A 1 103 ? 0.189 -0.686 2.864 1.00 91.88 103 LEU A N 1
ATOM 780 C CA . LEU A 1 103 ? 0.088 -1.247 1.529 1.00 91.88 103 LEU A CA 1
ATOM 781 C C . LEU A 1 103 ? 1.478 -1.523 0.951 1.00 91.88 103 LEU A C 1
ATOM 783 O O . LEU A 1 103 ? 2.322 -0.628 0.891 1.00 91.88 103 LEU A O 1
ATOM 787 N N . LEU A 1 104 ? 1.703 -2.747 0.481 1.00 90.62 104 LEU A N 1
ATOM 788 C CA . LEU A 1 104 ? 2.795 -3.049 -0.440 1.00 90.62 104 LEU A CA 1
ATOM 789 C C . LEU A 1 104 ? 2.419 -2.533 -1.834 1.00 90.62 104 LEU A C 1
ATOM 791 O O . LEU A 1 104 ? 1.495 -3.055 -2.450 1.00 90.62 104 LEU A O 1
ATOM 795 N N . TRP A 1 105 ? 3.127 -1.511 -2.318 1.00 88.56 105 TRP A N 1
ATOM 796 C CA . TRP A 1 105 ? 2.821 -0.841 -3.587 1.00 88.56 105 TRP A CA 1
ATOM 797 C C . TRP A 1 105 ? 4.047 -0.800 -4.500 1.00 88.56 105 TRP A C 1
ATOM 799 O O . TRP A 1 105 ? 5.120 -0.333 -4.097 1.00 88.56 105 TRP A O 1
ATOM 809 N N . GLY A 1 106 ? 3.878 -1.250 -5.746 1.00 87.88 106 GLY A N 1
ATOM 810 C CA . GLY A 1 106 ? 4.807 -1.016 -6.851 1.00 87.88 106 GLY A CA 1
ATOM 811 C C . GLY A 1 106 ? 5.305 0.435 -6.936 1.00 87.88 106 GLY A C 1
ATOM 812 O O . GLY A 1 106 ? 4.535 1.384 -6.873 1.00 87.88 106 GLY A O 1
ATOM 813 N N . SER A 1 107 ? 6.616 0.631 -7.057 1.00 89.31 107 SER A N 1
ATOM 814 C CA . SER A 1 107 ? 7.267 1.948 -6.971 1.00 89.31 107 SER A CA 1
ATOM 815 C C . SER A 1 107 ? 7.578 2.585 -8.331 1.00 89.31 107 SER A C 1
ATOM 817 O O . SER A 1 107 ? 8.519 3.374 -8.461 1.00 89.31 107 SER A O 1
ATOM 819 N N . GLU A 1 108 ? 6.810 2.205 -9.345 1.00 86.12 108 GLU A N 1
ATOM 820 C CA . GLU A 1 108 ? 6.921 2.618 -10.737 1.00 86.12 108 GLU A CA 1
ATOM 821 C C . GLU A 1 108 ? 5.612 2.318 -11.473 1.00 86.12 108 GLU A C 1
ATOM 823 O O . GLU A 1 108 ? 4.798 1.528 -11.000 1.00 86.12 108 GLU A O 1
ATOM 828 N N . VAL A 1 109 ? 5.459 2.887 -12.667 1.00 79.38 109 VAL A N 1
ATOM 829 C CA . VAL A 1 109 ? 4.502 2.368 -13.648 1.00 79.38 109 VAL A CA 1
ATOM 830 C C . VAL A 1 109 ? 5.265 1.392 -14.549 1.00 79.38 109 VAL A C 1
ATOM 832 O O . VAL A 1 109 ? 6.221 1.828 -15.206 1.00 79.38 109 VAL A O 1
ATOM 835 N N . PRO A 1 110 ? 4.916 0.094 -14.574 1.00 71.31 110 PRO A N 1
ATOM 836 C CA . PRO A 1 110 ? 5.540 -0.852 -15.489 1.00 71.31 110 PRO A CA 1
ATOM 837 C C . PRO A 1 110 ? 5.013 -0.644 -16.920 1.00 71.31 110 PRO A C 1
ATOM 839 O O . PRO A 1 110 ? 3.809 -0.646 -17.159 1.00 71.31 110 PRO A O 1
ATOM 842 N N . LEU A 1 111 ? 5.915 -0.484 -17.889 1.00 69.31 111 LEU A N 1
ATOM 843 C CA . LEU A 1 111 ? 5.642 -0.691 -19.312 1.00 69.31 111 LEU A CA 1
ATOM 844 C C . LEU A 1 111 ? 5.892 -2.150 -19.637 1.00 69.31 111 LEU A C 1
ATOM 846 O O . LEU A 1 111 ? 7.018 -2.631 -19.512 1.00 69.31 111 LEU A O 1
ATOM 850 N N . PHE A 1 112 ? 4.856 -2.828 -20.104 1.00 64.31 112 PHE A N 1
ATOM 851 C CA . PHE A 1 112 ? 4.965 -4.191 -20.590 1.00 64.31 112 PHE A CA 1
ATOM 852 C C . PHE A 1 112 ? 5.386 -4.155 -22.064 1.00 64.31 112 PHE A C 1
ATOM 854 O O . PHE A 1 112 ? 4.606 -3.760 -22.928 1.00 64.31 112 PHE A O 1
ATOM 861 N N . GLY A 1 113 ? 6.644 -4.507 -22.350 1.00 52.41 113 GLY A N 1
ATOM 862 C CA . GLY A 1 113 ? 7.149 -4.616 -23.727 1.00 52.41 113 GLY A CA 1
ATOM 863 C C . GLY A 1 113 ? 6.771 -5.953 -24.377 1.00 52.41 113 GLY A C 1
ATOM 864 O O . GLY A 1 113 ? 6.362 -6.001 -25.536 1.00 52.41 113 GLY A O 1
ATOM 865 N N . LYS A 1 114 ? 6.860 -7.031 -23.592 1.00 54.25 114 LYS A N 1
ATOM 866 C CA . LYS A 1 114 ? 6.369 -8.396 -23.851 1.00 54.25 114 LYS A CA 1
ATOM 867 C C . LYS A 1 114 ? 5.738 -8.927 -22.557 1.00 54.25 114 LYS A C 1
ATOM 869 O O . LYS A 1 114 ? 6.000 -8.375 -21.487 1.00 54.25 114 LYS A O 1
ATOM 874 N N . PHE A 1 115 ? 4.956 -10.009 -22.623 1.00 51.16 115 PHE A N 1
ATOM 875 C CA . PHE A 1 115 ? 4.521 -10.733 -21.417 1.00 51.16 115 PHE A CA 1
ATOM 876 C C . PHE A 1 115 ? 5.768 -11.089 -20.574 1.00 51.16 115 PHE A C 1
ATOM 878 O O . PHE A 1 115 ? 6.679 -11.736 -21.084 1.00 51.16 115 PHE A O 1
ATOM 885 N N . ASN A 1 116 ? 5.831 -10.617 -19.321 1.00 51.72 116 ASN A N 1
ATOM 886 C CA . ASN A 1 116 ? 6.941 -10.734 -18.346 1.00 51.72 116 ASN A CA 1
ATOM 887 C C . ASN A 1 116 ? 8.161 -9.804 -18.479 1.00 51.72 116 ASN A C 1
ATOM 889 O O . ASN A 1 116 ? 9.008 -9.802 -17.581 1.00 51.72 116 ASN A O 1
ATOM 893 N N . GLU A 1 117 ? 8.252 -8.970 -19.514 1.00 60.34 117 GLU A N 1
ATOM 894 C CA . GLU A 1 117 ? 9.279 -7.923 -19.579 1.00 60.34 117 GLU A CA 1
ATOM 895 C C . GLU A 1 117 ? 8.656 -6.576 -19.222 1.00 60.34 117 GLU A C 1
ATOM 897 O O . GLU A 1 117 ? 8.031 -5.916 -20.058 1.00 60.34 117 GLU A O 1
ATOM 902 N N . SER A 1 118 ? 8.822 -6.185 -17.955 1.00 68.06 118 SER A N 1
ATOM 903 C CA . SER A 1 118 ? 8.451 -4.862 -17.471 1.00 68.06 118 SER A CA 1
ATOM 904 C C . SER A 1 118 ? 9.667 -3.941 -17.414 1.00 68.06 118 SER A C 1
ATOM 906 O O . SER A 1 118 ? 10.707 -4.253 -16.825 1.00 68.06 118 SER A O 1
ATOM 908 N N . PHE A 1 119 ? 9.515 -2.773 -18.024 1.00 77.19 119 PHE A N 1
ATOM 909 C CA . PHE A 1 119 ? 10.459 -1.672 -17.921 1.00 77.19 119 PHE A CA 1
ATOM 910 C C . PHE A 1 119 ? 9.782 -0.531 -17.172 1.00 77.19 119 PHE A C 1
ATOM 912 O O . PHE A 1 119 ? 8.614 -0.249 -17.428 1.00 77.19 119 PHE A O 1
ATOM 919 N N . PRO A 1 120 ? 10.469 0.167 -16.261 1.00 79.19 120 PRO A N 1
ATOM 920 C CA . PRO A 1 120 ? 9.856 1.316 -15.618 1.00 79.19 120 PRO A CA 1
ATOM 921 C C . PRO A 1 120 ? 9.652 2.425 -16.660 1.00 79.19 120 PRO A C 1
ATOM 923 O O . PRO A 1 120 ? 10.599 2.782 -17.364 1.00 79.19 120 PRO A O 1
ATOM 926 N N . VAL A 1 121 ? 8.453 3.022 -16.735 1.00 79.06 121 VAL A N 1
ATOM 927 C CA . VAL A 1 121 ? 8.255 4.260 -17.515 1.00 79.06 121 VAL A CA 1
ATOM 928 C C . VAL A 1 121 ? 9.286 5.290 -17.027 1.00 79.06 121 VAL A C 1
ATOM 930 O O . VAL A 1 121 ? 9.310 5.570 -15.816 1.00 79.06 121 VAL A O 1
ATOM 933 N N . PRO A 1 122 ? 10.118 5.882 -17.906 1.00 69.50 122 PRO A N 1
ATOM 934 C CA . PRO A 1 122 ? 11.046 6.937 -17.512 1.00 69.50 122 PRO A CA 1
ATOM 935 C C . PRO A 1 122 ? 10.298 8.053 -16.768 1.00 69.50 122 PRO A C 1
ATOM 937 O O . PRO A 1 122 ? 9.214 8.447 -17.176 1.00 69.50 122 PRO A O 1
ATOM 940 N N . VAL A 1 123 ? 10.849 8.547 -15.652 1.00 79.56 123 VAL A N 1
ATOM 941 C CA . VAL A 1 123 ? 10.235 9.538 -14.728 1.00 79.56 123 VAL A CA 1
ATOM 942 C C . VAL A 1 123 ? 9.186 8.984 -13.747 1.00 79.56 123 VAL A C 1
ATOM 944 O O . VAL A 1 123 ? 9.091 9.516 -12.635 1.00 79.56 123 VAL A O 1
ATOM 947 N N . SER A 1 124 ? 8.484 7.883 -14.051 1.00 82.00 124 SER A N 1
ATOM 948 C CA . SER A 1 124 ? 7.457 7.334 -13.139 1.00 82.00 124 SER A CA 1
ATOM 949 C C . SER A 1 124 ? 8.012 6.994 -11.756 1.00 82.00 124 SER A C 1
ATOM 951 O O . SER A 1 124 ? 7.385 7.314 -10.753 1.00 82.00 124 SER A O 1
ATOM 953 N N . ILE A 1 125 ? 9.235 6.458 -11.685 1.00 85.69 125 ILE A N 1
ATOM 954 C CA . ILE A 1 125 ? 9.891 6.114 -10.416 1.00 85.69 125 ILE A CA 1
ATOM 955 C C . ILE A 1 125 ? 9.974 7.333 -9.490 1.00 85.69 125 ILE A C 1
ATOM 957 O O . ILE A 1 125 ? 9.664 7.237 -8.305 1.00 85.69 125 ILE A O 1
ATOM 961 N N . LYS A 1 126 ? 10.392 8.497 -10.008 1.00 86.25 126 LYS A N 1
ATOM 962 C CA . LYS A 1 126 ? 10.559 9.711 -9.193 1.00 86.25 126 LYS A CA 1
ATOM 963 C C . LYS A 1 126 ? 9.210 10.220 -8.690 1.00 86.25 126 LYS A C 1
ATOM 965 O O . LYS A 1 126 ? 9.108 10.618 -7.532 1.00 86.25 126 LYS A O 1
ATOM 970 N N . PHE A 1 127 ? 8.197 10.198 -9.552 1.00 86.06 127 PHE A N 1
ATOM 971 C CA . PHE A 1 127 ? 6.843 10.616 -9.203 1.00 86.06 127 PHE A CA 1
ATOM 972 C C . PHE A 1 127 ? 6.213 9.687 -8.155 1.00 86.06 127 PHE A C 1
ATOM 974 O O . PHE A 1 127 ? 5.813 10.153 -7.090 1.00 86.06 127 PHE A O 1
ATOM 981 N N . ILE A 1 128 ? 6.219 8.375 -8.400 1.00 88.12 128 ILE A N 1
ATOM 982 C CA . ILE A 1 128 ? 5.653 7.380 -7.484 1.00 88.12 128 ILE A CA 1
ATOM 983 C C . ILE A 1 128 ? 6.399 7.381 -6.146 1.00 88.12 128 ILE A C 1
ATOM 985 O O . ILE A 1 128 ? 5.762 7.367 -5.099 1.00 88.12 128 ILE A O 1
ATOM 989 N N . LYS A 1 129 ? 7.735 7.507 -6.132 1.00 89.06 129 LYS A N 1
ATOM 990 C CA . LYS A 1 129 ? 8.491 7.652 -4.872 1.00 89.06 129 LYS A CA 1
ATOM 991 C C . LYS A 1 129 ? 8.079 8.898 -4.080 1.00 89.06 129 LYS A C 1
ATOM 993 O O . LYS A 1 129 ? 7.983 8.818 -2.859 1.00 89.06 129 LYS A O 1
ATOM 998 N N . ARG A 1 130 ? 7.810 10.036 -4.736 1.00 88.56 130 ARG A N 1
ATOM 999 C CA . ARG A 1 130 ? 7.279 11.231 -4.050 1.00 88.56 130 ARG A CA 1
ATOM 1000 C C . ARG A 1 130 ? 5.905 10.963 -3.446 1.00 88.56 130 ARG A C 1
ATOM 1002 O O . ARG A 1 130 ? 5.688 11.297 -2.288 1.00 88.56 130 ARG A O 1
ATOM 1009 N N . PHE A 1 131 ? 5.023 10.309 -4.196 1.00 90.50 131 PHE A N 1
ATOM 1010 C CA . PHE A 1 131 ? 3.711 9.911 -3.696 1.00 90.50 131 PHE A CA 1
ATOM 1011 C C . PHE A 1 131 ? 3.800 8.936 -2.514 1.00 90.50 131 PHE A C 1
ATOM 1013 O O . PHE A 1 131 ? 3.163 9.144 -1.488 1.00 90.50 131 PHE A O 1
ATOM 1020 N N . HIS A 1 132 ? 4.665 7.928 -2.588 1.00 93.38 132 HIS A N 1
ATOM 1021 C CA . HIS A 1 132 ? 4.891 7.006 -1.477 1.00 93.38 132 HIS A CA 1
ATOM 1022 C C . HIS A 1 132 ? 5.461 7.712 -0.242 1.00 93.38 132 HIS A C 1
ATOM 1024 O O . HIS A 1 132 ? 5.071 7.385 0.874 1.00 93.38 132 HIS A O 1
ATOM 1030 N N . ASN A 1 133 ? 6.343 8.702 -0.418 1.00 92.44 133 ASN A N 1
ATOM 1031 C CA . ASN A 1 133 ? 6.878 9.493 0.693 1.00 92.44 133 ASN A CA 1
ATOM 1032 C C . ASN A 1 133 ? 5.815 10.374 1.360 1.00 92.44 133 ASN A C 1
ATOM 1034 O O . ASN A 1 133 ? 5.880 10.590 2.574 1.00 92.44 133 ASN A O 1
ATOM 1038 N N . LEU A 1 134 ? 4.818 10.834 0.597 1.00 93.69 134 LEU A N 1
ATOM 1039 C CA . LEU A 1 134 ? 3.666 11.536 1.153 1.00 93.69 134 LEU A CA 1
ATOM 1040 C C . LEU A 1 134 ? 2.975 10.682 2.225 1.00 93.69 134 LEU A C 1
ATOM 1042 O O . LEU A 1 134 ? 2.637 11.201 3.284 1.00 93.69 134 LEU A O 1
ATOM 1046 N N . TYR A 1 135 ? 2.896 9.367 2.000 1.00 93.88 135 TYR A N 1
ATOM 1047 C CA . TYR A 1 135 ? 2.246 8.380 2.867 1.00 93.88 135 TYR A CA 1
ATOM 1048 C C . TYR A 1 135 ? 3.205 7.312 3.419 1.00 93.88 135 TYR A C 1
ATOM 1050 O O . TYR A 1 135 ? 2.831 6.147 3.557 1.00 93.88 135 TYR A O 1
ATOM 1058 N N . TYR A 1 136 ? 4.449 7.668 3.760 1.00 92.62 136 TYR A N 1
ATOM 1059 C CA . TYR A 1 136 ? 5.490 6.678 4.106 1.00 92.62 136 TYR A CA 1
ATOM 1060 C C . TYR A 1 136 ? 5.137 5.771 5.303 1.00 92.62 136 TYR A C 1
ATOM 1062 O O . TYR A 1 136 ? 5.728 4.704 5.478 1.00 92.62 136 TYR A O 1
ATOM 1070 N N . LYS A 1 137 ? 4.186 6.189 6.150 1.00 92.25 137 LYS A N 1
ATOM 1071 C CA . LYS A 1 137 ? 3.670 5.388 7.270 1.00 92.25 137 LYS A CA 1
ATOM 1072 C C . LYS A 1 137 ? 2.735 4.267 6.807 1.00 92.25 137 LYS A C 1
ATOM 1074 O O . LYS A 1 137 ? 2.708 3.225 7.463 1.00 92.25 137 LYS A O 1
ATOM 1079 N N . ASN A 1 138 ? 2.032 4.475 5.691 1.00 93.69 138 ASN A N 1
ATOM 1080 C CA . ASN A 1 138 ? 1.015 3.591 5.118 1.00 93.69 138 ASN A CA 1
ATOM 1081 C C . ASN A 1 138 ? 1.473 2.868 3.844 1.00 93.69 138 ASN A C 1
ATOM 1083 O O . ASN A 1 138 ? 0.767 1.979 3.388 1.00 93.69 138 ASN A O 1
ATOM 1087 N N . VAL A 1 139 ? 2.616 3.223 3.247 1.00 93.44 139 VAL A N 1
ATOM 1088 C CA . VAL A 1 139 ? 3.079 2.616 1.990 1.00 93.44 139 VAL A CA 1
ATOM 1089 C C . VAL A 1 139 ? 4.470 2.013 2.141 1.00 93.44 139 VAL A C 1
ATOM 1091 O O . VAL A 1 139 ? 5.436 2.680 2.512 1.00 93.44 139 VAL A O 1
ATOM 1094 N N . ILE A 1 140 ? 4.588 0.739 1.779 1.00 93.62 140 ILE A N 1
ATOM 1095 C CA . ILE A 1 140 ? 5.851 0.034 1.595 1.00 93.62 140 ILE A CA 1
ATOM 1096 C C . ILE A 1 140 ? 6.102 -0.061 0.090 1.00 93.62 140 ILE A C 1
ATOM 1098 O O . ILE A 1 140 ? 5.452 -0.817 -0.623 1.00 93.62 140 ILE A O 1
ATOM 1102 N N . SER A 1 141 ? 7.061 0.726 -0.394 1.00 92.62 141 SER A N 1
ATOM 1103 C CA . SER A 1 141 ? 7.436 0.758 -1.811 1.00 92.62 141 SER A CA 1
ATOM 1104 C C . SER A 1 141 ? 8.140 -0.526 -2.247 1.00 92.62 141 SER A C 1
ATOM 1106 O O . SER A 1 141 ? 9.117 -0.927 -1.614 1.00 92.62 141 SER A O 1
ATOM 1108 N N . VAL A 1 142 ? 7.709 -1.101 -3.367 1.00 90.12 142 VAL A N 1
ATOM 1109 C CA . VAL A 1 142 ? 8.257 -2.333 -3.943 1.00 90.12 142 VAL A CA 1
ATOM 1110 C C . VAL A 1 142 ? 8.730 -2.069 -5.375 1.00 90.12 142 VAL A C 1
ATOM 1112 O O . VAL A 1 142 ? 7.925 -1.690 -6.219 1.00 90.12 142 VAL A O 1
ATOM 1115 N N . PRO A 1 143 ? 10.015 -2.259 -5.707 1.00 89.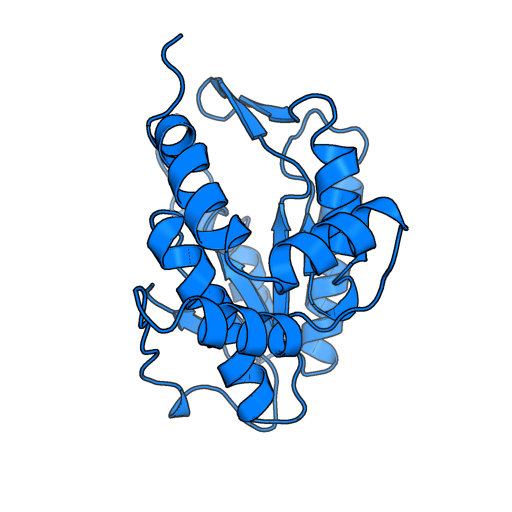06 143 PRO A N 1
ATOM 1116 C CA . PRO A 1 143 ? 10.441 -2.305 -7.102 1.00 89.06 143 PRO A CA 1
ATOM 1117 C C . PRO A 1 143 ? 9.839 -3.524 -7.810 1.00 89.06 143 PRO A C 1
ATOM 1119 O O . PRO A 1 143 ? 9.920 -4.650 -7.304 1.00 89.06 143 PRO A O 1
ATOM 1122 N N . MET A 1 144 ? 9.265 -3.305 -8.987 1.00 82.56 144 MET A N 1
ATOM 1123 C CA . MET A 1 144 ? 8.589 -4.337 -9.778 1.00 82.56 144 MET A CA 1
ATOM 1124 C C . MET A 1 144 ? 9.359 -4.752 -11.030 1.00 82.56 144 MET A C 1
ATOM 1126 O O . MET A 1 144 ? 9.281 -5.905 -11.441 1.00 82.56 144 MET A O 1
ATOM 1130 N N . SER A 1 145 ? 10.133 -3.844 -11.616 1.00 82.81 145 SER A N 1
ATOM 1131 C CA . SER A 1 145 ? 10.848 -4.067 -12.871 1.00 82.81 145 SER A CA 1
ATOM 1132 C C . SER A 1 145 ? 12.262 -4.575 -12.602 1.00 82.81 145 SER A C 1
ATOM 1134 O O . SER A 1 145 ? 13.066 -3.862 -11.996 1.00 82.81 145 SER A O 1
ATOM 1136 N N . LYS A 1 146 ? 12.605 -5.768 -13.109 1.00 81.12 146 LYS A N 1
ATOM 1137 C CA . LYS A 1 146 ? 13.955 -6.361 -12.977 1.00 81.12 146 LYS A CA 1
ATOM 1138 C C . LYS A 1 146 ? 15.064 -5.486 -13.568 1.00 81.12 146 LYS A C 1
ATOM 1140 O O . LYS A 1 146 ? 16.199 -5.554 -13.121 1.00 81.12 146 LYS A O 1
ATOM 1145 N N . GLY A 1 147 ? 14.730 -4.633 -14.539 1.00 80.56 147 GLY A N 1
ATOM 1146 C CA . GLY A 1 147 ? 15.665 -3.674 -15.135 1.00 80.56 147 GLY A CA 1
ATOM 1147 C C . GLY A 1 147 ? 16.086 -2.521 -14.212 1.00 80.56 147 GLY A C 1
ATOM 1148 O O . GLY A 1 147 ? 16.907 -1.698 -14.609 1.00 80.56 147 GLY A O 1
ATOM 1149 N N . ARG A 1 148 ? 15.530 -2.410 -12.998 1.00 83.81 148 ARG A N 1
ATOM 1150 C CA . ARG A 1 148 ? 15.923 -1.368 -12.044 1.00 83.81 148 ARG A CA 1
ATOM 1151 C C . ARG A 1 148 ? 17.205 -1.748 -11.294 1.00 83.81 148 ARG A C 1
ATOM 1153 O O . ARG A 1 148 ? 17.264 -2.846 -10.744 1.00 83.81 148 ARG A O 1
ATOM 1160 N N . PRO A 1 149 ? 18.163 -0.815 -11.121 1.00 88.00 149 PRO A N 1
ATOM 1161 C CA . PRO A 1 149 ? 19.357 -1.062 -10.309 1.00 88.00 149 PRO A CA 1
ATOM 1162 C C . PRO A 1 149 ? 19.049 -1.439 -8.852 1.00 88.00 149 PRO A C 1
ATOM 1164 O O . PRO A 1 149 ? 19.826 -2.143 -8.218 1.00 88.00 149 PRO A O 1
ATOM 1167 N N . ASP A 1 150 ? 17.915 -0.974 -8.312 1.00 89.38 150 ASP A N 1
ATOM 1168 C CA . ASP A 1 150 ? 17.480 -1.239 -6.938 1.00 89.38 150 ASP A CA 1
ATOM 1169 C C . ASP A 1 150 ? 16.504 -2.421 -6.805 1.00 89.38 150 ASP A C 1
ATOM 1171 O O . ASP A 1 150 ? 15.931 -2.589 -5.731 1.00 89.38 150 ASP A O 1
ATOM 1175 N N . TYR A 1 151 ? 16.300 -3.241 -7.847 1.00 88.12 151 TYR A N 1
ATOM 1176 C CA . TYR A 1 151 ? 15.280 -4.299 -7.845 1.00 88.12 151 TYR A CA 1
ATOM 1177 C C . TYR A 1 151 ? 15.444 -5.300 -6.686 1.00 88.12 151 TYR A C 1
ATOM 1179 O O . TYR A 1 151 ? 14.583 -5.367 -5.807 1.00 88.12 151 TYR A O 1
ATOM 1187 N N . GLU A 1 152 ? 16.561 -6.031 -6.632 1.00 87.44 152 GLU A N 1
ATOM 1188 C CA . GLU A 1 152 ? 16.789 -7.085 -5.628 1.00 87.44 152 GLU A CA 1
ATOM 1189 C C . GLU A 1 152 ? 16.833 -6.521 -4.197 1.00 87.44 152 GLU A C 1
ATOM 1191 O O . GLU A 1 152 ? 16.057 -6.912 -3.320 1.00 87.44 152 GLU A O 1
ATOM 1196 N N . LEU A 1 153 ? 17.699 -5.527 -3.966 1.00 89.56 153 LEU A N 1
ATOM 1197 C CA . LEU A 1 153 ? 17.874 -4.903 -2.649 1.00 89.56 153 LEU A CA 1
ATOM 1198 C C . LEU A 1 153 ? 16.604 -4.190 -2.169 1.00 89.56 153 LEU A C 1
ATOM 1200 O O . LEU A 1 153 ? 16.272 -4.230 -0.981 1.00 89.56 153 LEU A O 1
ATOM 1204 N N . GLY A 1 154 ? 15.874 -3.540 -3.076 1.00 89.69 154 GLY A N 1
ATOM 1205 C CA . GLY A 1 154 ? 14.644 -2.835 -2.747 1.00 89.69 154 GLY A CA 1
ATOM 1206 C C . GLY A 1 154 ? 13.504 -3.788 -2.396 1.00 89.69 154 GLY A C 1
ATOM 1207 O O . GLY A 1 154 ? 12.785 -3.526 -1.432 1.00 89.69 154 GLY A O 1
ATOM 1208 N N . ARG A 1 155 ? 13.377 -4.930 -3.085 1.00 88.19 155 ARG A N 1
ATOM 1209 C CA . ARG A 1 155 ? 12.401 -5.974 -2.724 1.00 88.19 155 ARG A CA 1
ATOM 1210 C C . ARG A 1 155 ? 12.741 -6.644 -1.396 1.00 88.19 155 ARG A C 1
ATOM 1212 O O . ARG A 1 155 ? 11.846 -6.829 -0.573 1.00 88.19 155 ARG A O 1
ATOM 1219 N N . PHE A 1 156 ? 14.019 -6.923 -1.135 1.00 88.12 156 PHE A N 1
ATOM 1220 C CA . PHE A 1 156 ? 14.463 -7.418 0.172 1.00 88.12 156 PHE A CA 1
ATOM 1221 C C . PHE A 1 156 ? 14.132 -6.424 1.300 1.00 88.12 156 PHE A C 1
ATOM 1223 O O . PHE A 1 156 ? 13.595 -6.801 2.344 1.00 88.12 156 PHE A O 1
ATOM 1230 N N . SER A 1 157 ? 14.386 -5.130 1.075 1.00 92.38 157 SER A N 1
ATOM 1231 C CA . SER A 1 157 ? 14.031 -4.061 2.016 1.00 92.38 157 SER A CA 1
ATOM 1232 C C . SER A 1 157 ? 12.519 -3.969 2.248 1.00 92.38 157 SER A C 1
ATOM 1234 O O . SER A 1 157 ? 12.079 -3.852 3.394 1.00 92.38 157 SER A O 1
ATOM 1236 N N . ALA A 1 158 ? 11.711 -4.074 1.189 1.00 91.62 158 ALA A N 1
ATOM 1237 C CA . ALA A 1 158 ? 10.254 -4.073 1.281 1.00 91.62 158 ALA A CA 1
ATOM 1238 C C . ALA A 1 158 ? 9.728 -5.258 2.103 1.00 91.62 158 ALA A C 1
ATOM 1240 O O . ALA A 1 158 ? 8.926 -5.060 3.015 1.00 91.62 158 ALA A O 1
ATOM 1241 N N . LEU A 1 159 ? 10.245 -6.466 1.854 1.00 88.69 159 LEU A N 1
ATOM 1242 C CA . LEU A 1 159 ? 9.906 -7.659 2.630 1.00 88.69 159 LEU A CA 1
ATOM 1243 C C . LEU A 1 159 ? 10.257 -7.476 4.112 1.00 88.69 159 LEU A C 1
ATOM 1245 O O . LEU A 1 159 ? 9.427 -7.730 4.983 1.00 88.69 159 LEU A O 1
ATOM 1249 N N . ARG A 1 160 ? 11.454 -6.964 4.418 1.00 90.94 160 ARG A N 1
ATOM 1250 C CA . ARG A 1 160 ? 11.866 -6.684 5.802 1.00 90.94 160 ARG A CA 1
ATOM 1251 C C . ARG A 1 160 ? 10.942 -5.671 6.484 1.00 90.94 160 ARG A C 1
ATOM 1253 O O . ARG A 1 160 ? 10.589 -5.857 7.647 1.00 90.94 160 ARG A O 1
ATOM 1260 N N . LYS A 1 161 ? 10.525 -4.616 5.777 1.00 93.94 161 LYS A N 1
ATOM 1261 C CA . LYS A 1 161 ? 9.559 -3.628 6.287 1.00 93.94 161 LYS A CA 1
ATOM 1262 C C . LYS A 1 161 ? 8.189 -4.253 6.541 1.00 93.94 161 LYS A C 1
ATOM 1264 O O . LYS A 1 161 ? 7.605 -3.973 7.585 1.00 93.94 161 LYS A O 1
ATOM 1269 N N . ALA A 1 162 ? 7.706 -5.113 5.647 1.00 92.06 162 ALA A N 1
ATOM 1270 C CA . ALA A 1 162 ? 6.451 -5.837 5.834 1.00 92.06 162 ALA A CA 1
ATOM 1271 C C . ALA A 1 162 ? 6.509 -6.728 7.083 1.00 92.06 162 ALA A C 1
ATOM 1273 O O . ALA A 1 162 ? 5.650 -6.614 7.951 1.00 92.06 162 ALA A O 1
ATOM 1274 N N . ILE A 1 163 ? 7.577 -7.518 7.240 1.00 89.25 163 ILE A N 1
ATOM 1275 C CA . ILE A 1 163 ? 7.799 -8.363 8.425 1.00 89.25 163 ILE A CA 1
ATOM 1276 C C . ILE A 1 163 ? 7.805 -7.541 9.709 1.00 89.25 163 ILE A C 1
ATOM 1278 O O . ILE A 1 163 ? 7.159 -7.914 10.682 1.00 89.25 163 ILE A O 1
ATOM 1282 N N . ASN A 1 164 ? 8.552 -6.438 9.732 1.00 91.94 164 ASN A N 1
ATOM 1283 C CA . ASN A 1 164 ? 8.632 -5.593 10.919 1.00 91.94 164 ASN A CA 1
ATOM 1284 C C . ASN A 1 164 ? 7.270 -4.990 11.265 1.00 91.94 164 ASN A C 1
ATOM 1286 O O . ASN A 1 164 ? 6.923 -4.913 12.434 1.00 91.94 164 ASN A O 1
ATOM 1290 N N . SER A 1 165 ? 6.493 -4.608 10.255 1.00 92.19 165 SER A N 1
ATOM 1291 C CA . SER A 1 165 ? 5.147 -4.066 10.448 1.00 92.19 165 SER A CA 1
ATOM 1292 C C . SER A 1 165 ? 4.215 -5.117 11.046 1.00 92.19 165 SER A C 1
ATOM 1294 O O . SER A 1 165 ? 3.616 -4.881 12.087 1.00 92.19 165 SER A O 1
ATOM 1296 N N . LEU A 1 166 ? 4.203 -6.320 10.469 1.00 89.94 166 LEU A N 1
ATOM 1297 C CA . LEU A 1 166 ? 3.468 -7.471 10.993 1.00 89.94 166 LEU A CA 1
ATOM 1298 C C . LEU A 1 166 ? 3.855 -7.800 12.447 1.00 89.94 166 LEU A C 1
ATOM 1300 O O . LEU A 1 166 ? 2.989 -8.022 13.287 1.00 89.94 166 LEU A O 1
ATOM 1304 N N . LYS A 1 167 ? 5.154 -7.779 12.777 1.00 88.00 167 LYS A N 1
ATOM 1305 C CA . LYS A 1 167 ? 5.653 -7.997 14.149 1.00 88.00 167 LYS A CA 1
ATOM 1306 C C . LYS A 1 167 ? 5.269 -6.885 15.125 1.00 88.00 167 LYS A C 1
ATOM 1308 O O . LYS A 1 167 ? 5.094 -7.165 16.304 1.00 88.00 167 LYS A O 1
ATOM 1313 N N . ASN A 1 168 ? 5.140 -5.653 14.642 1.00 90.06 168 ASN A N 1
ATOM 1314 C CA . ASN A 1 168 ? 4.672 -4.513 15.431 1.00 90.06 168 ASN A CA 1
ATOM 1315 C C . ASN A 1 168 ? 3.146 -4.504 15.598 1.00 90.06 168 ASN A C 1
ATOM 1317 O O . ASN A 1 168 ? 2.607 -3.583 16.206 1.00 90.06 168 ASN A O 1
ATOM 1321 N N . GLY A 1 169 ? 2.459 -5.512 15.056 1.00 88.94 169 GLY A N 1
ATOM 1322 C CA . GLY A 1 169 ? 1.016 -5.624 15.112 1.00 88.94 169 GLY A CA 1
ATOM 1323 C C . GLY A 1 169 ? 0.294 -4.771 14.079 1.00 88.94 169 GLY A C 1
ATOM 1324 O O . GLY A 1 169 ? -0.899 -4.620 14.233 1.00 88.94 169 GLY A O 1
ATOM 1325 N N . ASP A 1 170 ? 0.952 -4.238 13.044 1.00 91.69 170 ASP A N 1
ATOM 1326 C CA . ASP A 1 170 ? 0.285 -3.533 11.937 1.00 91.69 170 ASP A CA 1
ATOM 1327 C C . ASP A 1 170 ? -0.349 -4.517 10.932 1.00 91.69 170 ASP A C 1
ATOM 1329 O O . ASP A 1 170 ? 0.080 -5.669 10.800 1.00 91.69 170 ASP A O 1
ATOM 1333 N N . PHE A 1 171 ? -1.320 -4.043 10.147 1.00 92.94 171 PHE A N 1
ATOM 1334 C CA . PHE A 1 171 ? -1.798 -4.771 8.971 1.00 92.94 171 PHE A CA 1
ATOM 1335 C C . PHE A 1 171 ? -0.897 -4.510 7.769 1.00 92.94 171 PHE A C 1
ATOM 1337 O O . PHE A 1 171 ? -0.562 -3.365 7.463 1.00 92.94 171 PHE A O 1
ATOM 1344 N N . VAL A 1 172 ? -0.560 -5.566 7.033 1.00 92.50 172 VAL A N 1
ATOM 1345 C CA . VAL A 1 172 ? 0.074 -5.452 5.717 1.00 92.50 172 VAL A CA 1
ATOM 1346 C C . VAL A 1 172 ? -0.928 -5.876 4.659 1.00 92.50 172 VAL A C 1
ATOM 1348 O O . VAL A 1 172 ? -1.438 -6.989 4.697 1.00 92.50 172 VAL A O 1
ATOM 1351 N N . LEU A 1 173 ? -1.211 -4.981 3.721 1.00 91.31 173 LEU A N 1
ATOM 1352 C CA . LEU A 1 173 ? -2.122 -5.200 2.611 1.00 91.31 173 LEU A CA 1
ATOM 1353 C C . LEU A 1 173 ? -1.301 -5.490 1.352 1.00 91.31 173 LEU A C 1
ATOM 1355 O O . LEU A 1 173 ? -0.331 -4.783 1.060 1.00 91.31 173 LEU A O 1
ATOM 1359 N N . VAL A 1 174 ? -1.697 -6.511 0.598 1.00 86.81 174 VAL A N 1
ATOM 1360 C CA . VAL A 1 174 ? -1.068 -6.888 -0.671 1.00 86.81 174 VAL A CA 1
ATOM 1361 C C . VAL A 1 174 ? -2.134 -7.298 -1.690 1.00 86.81 174 VAL A C 1
ATOM 1363 O O . VAL A 1 174 ? -2.994 -8.126 -1.402 1.00 86.81 174 VAL A O 1
ATOM 1366 N N . SER A 1 175 ? -2.087 -6.700 -2.880 1.00 72.00 175 SER A N 1
ATOM 1367 C CA . SER A 1 175 ? -2.898 -7.116 -4.034 1.00 72.00 175 SER A CA 1
ATOM 1368 C C . SER A 1 175 ? -2.235 -8.313 -4.725 1.00 72.00 175 SER A C 1
ATOM 1370 O O . SER A 1 175 ? -1.007 -8.444 -4.614 1.00 72.00 175 SER A O 1
ATOM 1372 N N . PRO A 1 176 ? -2.936 -9.191 -5.468 1.00 57.69 176 PRO A N 1
ATOM 1373 C CA . PRO A 1 176 ? -2.323 -10.332 -6.109 1.00 57.69 176 PRO A CA 1
ATOM 1374 C C . PRO A 1 176 ? -1.761 -9.835 -7.441 1.00 57.69 176 PRO A C 1
ATOM 1376 O O . PRO A 1 176 ? -2.278 -10.123 -8.508 1.00 57.69 176 PRO A O 1
ATOM 1379 N N . GLU A 1 177 ? -0.681 -9.068 -7.375 1.00 52.69 177 GLU A N 1
ATOM 1380 C CA . GLU A 1 177 ? 0.238 -8.920 -8.507 1.00 52.69 177 GLU A CA 1
ATOM 1381 C C . GLU A 1 177 ? 1.340 -9.994 -8.453 1.00 52.69 177 GLU A C 1
ATOM 1383 O O . GLU A 1 177 ? 2.291 -9.985 -9.226 1.00 52.69 177 GLU A O 1
ATOM 1388 N N . GLY A 1 178 ? 1.241 -10.929 -7.503 1.00 52.78 178 GLY A N 1
ATOM 1389 C CA . GLY A 1 178 ? 2.261 -11.932 -7.221 1.00 52.78 178 GLY A CA 1
ATOM 1390 C C . GLY A 1 178 ? 2.174 -13.211 -8.049 1.00 52.78 178 GLY A C 1
ATOM 1391 O O . GLY A 1 178 ? 2.899 -14.147 -7.722 1.00 52.78 178 GLY A O 1
ATOM 1392 N N . HIS A 1 179 ? 1.303 -13.292 -9.060 1.00 59.16 179 HIS A N 1
ATOM 1393 C CA . HIS A 1 179 ? 1.253 -14.477 -9.911 1.00 59.16 179 HIS A CA 1
ATOM 1394 C C . HIS A 1 179 ? 2.581 -14.627 -10.654 1.00 59.16 179 HIS A C 1
ATOM 1396 O O . HIS A 1 179 ? 3.020 -13.730 -11.371 1.00 59.16 179 HIS A O 1
ATOM 1402 N N . VAL A 1 180 ? 3.244 -15.762 -10.454 1.00 59.12 180 VAL A N 1
ATOM 1403 C CA . VAL A 1 180 ? 4.424 -16.129 -11.226 1.00 59.12 180 VAL A CA 1
ATOM 1404 C C . VAL A 1 180 ? 3.959 -16.962 -12.398 1.00 59.12 180 VAL A C 1
ATOM 1406 O O . VAL A 1 180 ? 3.415 -18.050 -12.220 1.00 59.12 180 VAL A O 1
ATOM 1409 N N . GLU A 1 181 ? 4.176 -16.453 -13.602 1.00 56.62 181 GLU A N 1
ATOM 1410 C CA . GLU A 1 181 ? 3.896 -17.197 -14.818 1.00 56.62 181 GLU A CA 1
ATOM 1411 C C . GLU A 1 181 ? 5.137 -17.953 -15.293 1.00 56.62 181 GLU A C 1
ATOM 1413 O O . GLU A 1 181 ? 6.224 -17.391 -15.436 1.00 56.62 181 GLU A O 1
ATOM 1418 N N . VAL A 1 182 ? 4.963 -19.239 -15.584 1.00 62.22 182 VAL A N 1
ATOM 1419 C CA . VAL A 1 182 ? 5.969 -20.089 -16.219 1.00 62.22 182 VAL A CA 1
ATOM 1420 C C . VAL A 1 182 ? 5.449 -20.437 -17.604 1.00 62.22 182 VAL A C 1
ATOM 1422 O O . VAL A 1 182 ? 4.377 -21.021 -17.737 1.00 62.22 182 VAL A O 1
ATOM 1425 N N . LYS A 1 183 ? 6.202 -20.060 -18.647 1.00 68.94 183 LYS A N 1
ATOM 1426 C CA . LYS A 1 183 ? 5.854 -20.310 -20.061 1.00 68.94 183 LYS A CA 1
ATOM 1427 C C . LYS A 1 183 ? 4.487 -19.728 -20.478 1.00 68.94 183 LYS A C 1
ATOM 1429 O O . LYS A 1 183 ? 3.743 -20.381 -21.200 1.00 68.94 183 LYS A O 1
ATOM 1434 N N . ASN A 1 184 ? 4.183 -18.496 -20.057 1.00 59.19 184 ASN A N 1
ATOM 1435 C CA . ASN A 1 184 ? 2.919 -17.784 -20.339 1.00 59.19 184 ASN A CA 1
ATOM 1436 C C . ASN A 1 184 ? 1.668 -18.441 -19.726 1.00 59.19 184 ASN A C 1
ATOM 1438 O O . ASN A 1 184 ? 0.553 -18.237 -20.199 1.00 59.19 184 ASN A O 1
ATOM 1442 N N . THR A 1 185 ? 1.853 -19.244 -18.681 1.00 64.81 185 THR A N 1
ATOM 1443 C CA . THR A 1 185 ? 0.772 -19.765 -17.843 1.00 64.81 185 THR A CA 1
ATOM 1444 C C . THR A 1 185 ? 1.063 -19.418 -16.397 1.00 64.81 185 THR A C 1
ATOM 1446 O O . THR A 1 185 ? 2.185 -19.636 -15.939 1.00 64.81 185 THR A O 1
ATOM 1449 N N . ILE A 1 186 ? 0.065 -18.911 -15.668 1.00 66.94 186 ILE A N 1
ATOM 1450 C CA . ILE A 1 186 ? 0.152 -18.729 -14.215 1.00 66.94 186 ILE A CA 1
ATOM 1451 C C . ILE A 1 186 ? 0.523 -20.072 -13.598 1.00 66.94 186 ILE A C 1
ATOM 1453 O O . ILE A 1 186 ? -0.243 -21.028 -13.684 1.00 66.94 186 ILE A O 1
ATOM 1457 N N . SER A 1 187 ? 1.710 -20.145 -12.997 1.00 69.19 187 SER A N 1
ATOM 1458 C CA . SER A 1 187 ? 2.163 -21.306 -12.245 1.00 69.19 187 SER A CA 1
ATOM 1459 C C . SER A 1 187 ? 1.579 -21.197 -10.844 1.00 69.19 187 SER A C 1
ATOM 1461 O O . SER A 1 187 ? 1.979 -20.305 -10.085 1.00 69.19 187 SER A O 1
ATOM 1463 N N . PRO A 1 188 ? 0.638 -22.076 -10.455 1.00 70.12 188 PRO A N 1
ATOM 1464 C CA . PRO A 1 188 ? 0.083 -22.046 -9.108 1.00 70.12 188 PRO A CA 1
ATOM 1465 C C . PRO A 1 188 ? 1.172 -22.312 -8.065 1.00 70.12 188 PRO A C 1
ATOM 1467 O O . PRO A 1 188 ? 1.185 -21.680 -7.014 1.00 70.12 188 PRO A O 1
ATOM 1470 N N . LEU A 1 189 ? 2.123 -23.195 -8.393 1.00 69.94 189 LEU A N 1
ATOM 1471 C CA . LEU A 1 189 ? 3.243 -23.558 -7.533 1.00 69.94 189 LEU A CA 1
ATOM 1472 C C . LEU A 1 189 ? 4.168 -22.360 -7.297 1.00 69.94 189 LEU A C 1
ATOM 1474 O O . LEU A 1 189 ? 4.441 -22.001 -6.153 1.00 69.94 189 LEU A O 1
ATOM 1478 N N . ASP A 1 190 ? 4.611 -21.696 -8.363 1.00 65.62 190 ASP A N 1
ATOM 1479 C CA . ASP A 1 190 ? 5.534 -20.572 -8.222 1.00 65.62 190 ASP A CA 1
ATOM 1480 C C . ASP A 1 190 ? 4.845 -19.332 -7.654 1.00 65.62 190 ASP A C 1
ATOM 1482 O O . ASP A 1 190 ? 5.475 -18.604 -6.900 1.00 65.62 190 ASP A O 1
ATOM 1486 N N . SER A 1 191 ? 3.560 -19.110 -7.944 1.00 65.25 191 SER A N 1
ATOM 1487 C CA . SER A 1 191 ? 2.760 -18.039 -7.320 1.00 65.25 191 SER A CA 1
ATOM 1488 C C . SER A 1 191 ? 2.516 -18.286 -5.825 1.00 65.25 191 SER A C 1
ATOM 1490 O O . SER A 1 191 ? 2.329 -17.351 -5.047 1.00 65.25 191 SER A O 1
ATOM 1492 N N . PHE A 1 192 ? 2.484 -19.555 -5.410 1.00 62.84 192 PHE A N 1
ATOM 1493 C CA . PHE A 1 192 ? 2.351 -19.935 -4.008 1.00 62.84 192 PHE A CA 1
ATOM 1494 C C . PHE A 1 192 ? 3.681 -19.798 -3.258 1.00 62.84 192 PHE A C 1
ATOM 1496 O O . PHE A 1 192 ? 3.714 -19.309 -2.130 1.00 62.84 192 PHE A O 1
ATOM 1503 N N . HIS A 1 193 ? 4.794 -20.193 -3.876 1.00 59.62 193 HIS A N 1
ATOM 1504 C CA . HIS A 1 193 ? 6.110 -20.129 -3.239 1.00 59.62 193 HIS A CA 1
ATOM 1505 C C . HIS A 1 193 ? 6.783 -18.755 -3.351 1.00 59.62 193 HIS A C 1
ATOM 1507 O O . HIS A 1 193 ? 7.560 -18.385 -2.470 1.00 59.62 193 HIS A O 1
ATOM 1513 N N . ASN A 1 194 ? 6.455 -17.975 -4.381 1.00 62.25 194 ASN A N 1
ATOM 1514 C CA . ASN A 1 194 ? 7.019 -16.657 -4.652 1.00 62.25 194 ASN A CA 1
ATOM 1515 C C . ASN A 1 194 ? 5.907 -15.591 -4.675 1.00 62.25 194 ASN A C 1
ATOM 1517 O O . ASN A 1 194 ? 4.771 -15.866 -5.031 1.00 62.25 194 ASN A O 1
ATOM 1521 N N . GLY A 1 195 ? 6.212 -14.349 -4.287 1.00 64.69 195 GLY A N 1
ATOM 1522 C CA . GLY A 1 195 ? 5.217 -13.264 -4.284 1.00 64.69 195 GLY A CA 1
ATOM 1523 C C . GLY A 1 195 ? 4.284 -13.272 -3.061 1.00 64.69 195 GLY A C 1
ATOM 1524 O O . GLY A 1 195 ? 4.751 -13.367 -1.923 1.00 64.69 195 GLY A O 1
ATOM 1525 N N . SER A 1 196 ? 2.971 -13.118 -3.278 1.00 66.44 196 SER A N 1
ATOM 1526 C CA . SER A 1 196 ? 1.955 -13.025 -2.210 1.00 66.44 196 SER A CA 1
ATOM 1527 C C . SER A 1 196 ? 1.777 -14.338 -1.436 1.00 66.44 196 SER A C 1
ATOM 1529 O O . SER A 1 196 ? 1.526 -14.307 -0.228 1.00 66.44 196 SER A O 1
ATOM 1531 N N . GLY A 1 197 ? 1.990 -15.490 -2.080 1.00 70.19 197 GLY A N 1
ATOM 1532 C CA . GLY A 1 197 ? 1.997 -16.789 -1.405 1.00 70.19 197 GLY A CA 1
ATOM 1533 C C . GLY A 1 197 ? 3.153 -16.930 -0.405 1.00 70.19 197 GLY A C 1
ATOM 1534 O O . GLY A 1 197 ? 2.946 -17.367 0.726 1.00 70.19 197 GLY A O 1
ATOM 1535 N N . GLY A 1 198 ? 4.343 -16.420 -0.743 1.00 75.88 198 GLY A N 1
ATOM 1536 C CA . GLY A 1 198 ? 5.489 -16.385 0.174 1.00 75.88 198 GLY A CA 1
ATOM 1537 C C . GLY A 1 198 ? 5.235 -15.534 1.427 1.00 75.88 198 GLY A C 1
ATOM 1538 O O . GLY A 1 198 ? 5.566 -15.950 2.542 1.00 75.88 198 GLY A O 1
ATOM 1539 N N . LEU A 1 199 ? 4.591 -14.371 1.268 1.00 79.19 199 LEU A N 1
ATOM 1540 C CA . LEU A 1 199 ? 4.139 -13.546 2.399 1.00 79.19 199 LEU A CA 1
ATOM 1541 C C . LEU A 1 199 ? 3.082 -14.264 3.245 1.00 79.19 199 LEU A C 1
ATOM 1543 O O . LEU A 1 199 ? 3.122 -14.170 4.470 1.00 79.19 199 LEU A O 1
ATOM 1547 N N . SER A 1 200 ? 2.188 -15.019 2.610 1.00 80.94 200 SER A N 1
ATOM 1548 C CA . SER A 1 200 ? 1.159 -15.804 3.300 1.00 80.94 200 SER A CA 1
ATOM 1549 C C . SER A 1 200 ? 1.780 -16.919 4.146 1.00 80.94 200 SER A C 1
ATOM 1551 O O . SER A 1 200 ? 1.522 -16.992 5.344 1.00 80.94 200 SER A O 1
ATOM 1553 N N . ILE A 1 201 ? 2.704 -17.709 3.584 1.00 82.31 201 ILE A N 1
ATOM 1554 C CA . ILE A 1 201 ? 3.462 -18.737 4.325 1.00 82.31 201 ILE A CA 1
ATOM 1555 C C . ILE A 1 201 ? 4.176 -18.118 5.535 1.00 82.31 201 ILE A C 1
ATOM 1557 O O . ILE A 1 201 ? 4.222 -18.696 6.623 1.00 82.31 201 ILE A O 1
ATOM 1561 N N . MET A 1 202 ? 4.753 -16.932 5.356 1.00 82.81 202 MET A N 1
ATOM 1562 C CA . MET A 1 202 ? 5.442 -16.215 6.420 1.00 82.81 202 MET A CA 1
ATOM 1563 C C . MET A 1 202 ? 4.489 -15.724 7.515 1.00 82.81 202 MET A C 1
ATOM 1565 O O . MET A 1 202 ? 4.796 -15.901 8.693 1.00 82.81 202 MET A O 1
ATOM 1569 N N . ALA A 1 203 ? 3.337 -15.157 7.151 1.00 86.50 203 ALA A N 1
ATOM 1570 C CA . ALA A 1 203 ? 2.304 -14.759 8.102 1.00 86.50 203 ALA A CA 1
ATOM 1571 C C . ALA A 1 203 ? 1.826 -15.963 8.932 1.00 86.50 203 ALA A C 1
ATOM 1573 O O . ALA A 1 203 ? 1.781 -15.874 10.159 1.00 86.50 203 ALA A O 1
ATOM 1574 N N . THR A 1 204 ? 1.619 -17.127 8.302 1.00 87.00 204 THR A N 1
ATOM 1575 C CA . THR A 1 204 ? 1.299 -18.380 9.007 1.00 87.00 204 THR A CA 1
ATOM 1576 C C . THR A 1 204 ? 2.389 -18.773 10.007 1.00 87.00 204 THR A C 1
ATOM 1578 O O . THR A 1 204 ? 2.083 -19.108 11.150 1.00 87.00 204 THR A O 1
ATOM 1581 N N . LYS A 1 205 ? 3.674 -18.689 9.628 1.00 87.69 205 LYS A N 1
ATOM 1582 C CA . LYS A 1 205 ? 4.801 -18.981 10.539 1.00 87.69 205 LYS A CA 1
ATOM 1583 C C . LYS A 1 205 ? 4.860 -18.030 11.736 1.00 87.69 205 LYS A C 1
ATOM 1585 O O . LYS A 1 205 ? 5.262 -18.445 12.819 1.00 87.69 205 LYS A O 1
ATOM 1590 N N . LEU A 1 206 ? 4.451 -16.776 11.550 1.00 86.62 206 LEU A N 1
ATOM 1591 C CA . LEU A 1 206 ? 4.335 -15.779 12.617 1.00 86.62 206 LEU A CA 1
ATOM 1592 C C . LEU A 1 206 ? 3.041 -15.921 13.437 1.00 86.62 206 LEU A C 1
ATOM 1594 O O . LEU A 1 206 ? 2.845 -15.150 14.370 1.00 86.62 206 LEU A O 1
ATOM 1598 N N . ARG A 1 207 ? 2.182 -16.902 13.116 1.00 89.56 207 ARG A N 1
ATOM 1599 C CA . ARG A 1 207 ? 0.847 -17.094 13.709 1.00 89.56 207 ARG A CA 1
ATOM 1600 C C . ARG A 1 207 ? -0.038 -15.854 13.573 1.00 89.56 207 ARG A C 1
ATOM 1602 O O . ARG A 1 207 ? -0.836 -15.553 14.457 1.00 89.56 207 ARG A O 1
ATOM 1609 N N . LEU A 1 208 ? 0.128 -15.135 12.468 1.00 89.44 208 LEU A N 1
ATOM 1610 C CA . LEU A 1 208 ? -0.670 -13.964 12.150 1.00 89.44 208 LEU A CA 1
ATOM 1611 C C . LEU A 1 208 ? -1.865 -14.359 11.279 1.00 89.44 208 LEU A C 1
ATOM 1613 O O . LEU A 1 208 ? -1.734 -15.240 10.423 1.00 89.44 208 LEU A O 1
ATOM 1617 N N . PRO A 1 209 ? -3.019 -13.706 11.475 1.00 90.19 209 PRO A N 1
ATOM 1618 C CA . PRO A 1 209 ? -4.193 -13.930 10.653 1.00 90.19 209 PRO A CA 1
ATOM 1619 C C . PRO A 1 209 ? -3.925 -13.497 9.210 1.00 90.19 209 PRO A C 1
ATOM 1621 O O . PRO A 1 209 ? -3.247 -12.498 8.950 1.00 90.19 209 PRO A O 1
ATOM 1624 N N . ILE A 1 210 ? -4.476 -14.269 8.276 1.00 90.44 210 ILE A N 1
ATOM 1625 C CA . ILE A 1 210 ? -4.461 -13.977 6.845 1.00 90.44 210 ILE A CA 1
ATOM 1626 C C . ILE A 1 210 ? -5.912 -13.790 6.422 1.00 90.44 210 ILE A C 1
ATOM 1628 O O . ILE A 1 210 ? -6.725 -14.698 6.583 1.00 90.44 210 ILE A O 1
ATOM 1632 N N . LEU A 1 211 ? -6.229 -12.608 5.909 1.00 89.56 211 LEU A N 1
ATOM 1633 C CA . LEU A 1 211 ? -7.577 -12.194 5.550 1.00 89.56 211 LEU A CA 1
ATOM 1634 C C . LEU A 1 211 ? -7.659 -12.034 4.029 1.00 89.56 211 LEU A C 1
ATOM 1636 O O . LEU A 1 211 ? -7.135 -11.053 3.493 1.00 89.56 211 LEU A O 1
ATOM 1640 N N . PRO A 1 212 ? -8.270 -12.988 3.311 1.00 87.75 212 PRO A N 1
ATOM 1641 C CA . PRO A 1 212 ? -8.581 -12.798 1.905 1.00 87.75 212 PRO A CA 1
ATOM 1642 C C . PRO A 1 212 ? -9.733 -11.793 1.760 1.00 87.75 212 PRO A C 1
ATOM 1644 O O . PRO A 1 212 ? -10.740 -11.895 2.458 1.00 87.75 212 PRO A O 1
ATOM 1647 N N . VAL A 1 213 ? -9.597 -10.832 0.849 1.00 86.06 213 VAL A N 1
ATOM 1648 C CA . VAL A 1 213 ? -10.612 -9.811 0.558 1.00 86.06 213 VAL A CA 1
ATOM 1649 C C . VAL A 1 213 ? -10.944 -9.833 -0.932 1.00 86.06 213 VAL A C 1
ATOM 1651 O O . VAL A 1 213 ? -10.060 -9.722 -1.778 1.00 86.06 213 VAL A O 1
ATOM 1654 N N . GLY A 1 214 ? -12.229 -9.975 -1.249 1.00 84.56 214 GLY A N 1
A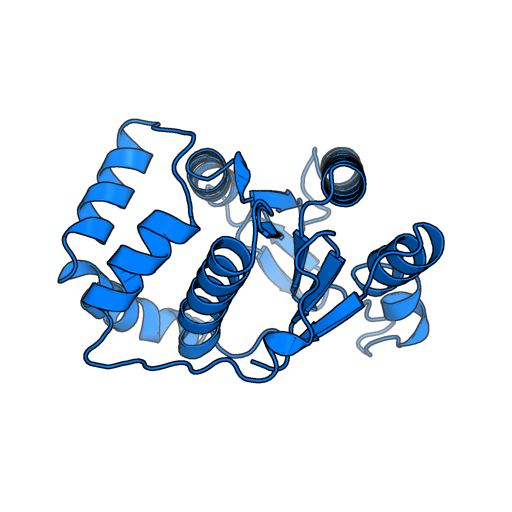TOM 1655 C CA . GLY A 1 214 ? -12.754 -9.765 -2.596 1.00 84.56 214 GLY A CA 1
ATOM 1656 C C . GLY A 1 214 ? -13.200 -8.314 -2.767 1.00 84.56 214 GLY A C 1
ATOM 1657 O O . GLY A 1 214 ? -13.994 -7.828 -1.964 1.00 84.56 214 GLY A O 1
ATOM 1658 N N . ILE A 1 215 ? -12.678 -7.647 -3.792 1.00 75.94 215 ILE A N 1
ATOM 1659 C CA . ILE A 1 215 ? -13.044 -6.321 -4.293 1.00 75.94 215 ILE A CA 1
ATOM 1660 C C . ILE A 1 215 ? -13.720 -6.485 -5.652 1.00 75.94 215 ILE A C 1
ATOM 1662 O O . ILE A 1 215 ? -13.160 -7.229 -6.497 1.00 75.94 215 ILE A O 1
#

Sequence (215 aa):
MPLSPEIKTIPSMIANFTRAGLTFELINALTRGETGRDMAEDGKRLLKELGKTSHVEINGTENIPKDSGGLIVFNHPNMDVLVPAFLTLMIKIKDIGKVNGKLLWGSEVPLFGKFNESFPVPVSIKFIKRFHNLYYKNVISVPMSKGRPDYELGRFSALRKAINSLKNGDFVLVSPEGHVEVKNTISPLDSFHNGSGGLSIMATKLRLPILPVGI